Protein AF-A0A1W9VI34-F1 (afdb_monomer_lite)

Sequence (213 aa):
MNLNRSNLSMNRKKSIVKEFDRDFDNYSDFILFNNINNLGLILQKDPSEIKEGLNIDISLPVDPSPYDTFVTKLDGVIKLKTLKLYNELFTMNKVDSRSQLIEDLKVLLLYVDGLQFMQYSYPFFGAGNLPEYPAAKDSYIPDDEYFVLGDNRYNSLDSRMGESYFTYPLVEDSSLLAESIFVNWEPHTINSKYIRGRVRFIVTPFSRLKAFF

Secondary structure (DSSP, 8-state):
----GGG--HHHHHHHHHHHHHHHHHHHHHHHHHHHHHHHHHTTS-HHHHHHHT----PPPSS--HHHHHHHHHHHHHHHHHHHHHHHHHH-SS----HHHHHHHHHHHHHHHHHHHHHHH-TTTTTTSPPPSS-STT----TTEE----SSTTS---TTEEEEEEEEESSS--STT--EEEEEE----EEGGG----PPP---SGGG-----

pLDDT: mean 70.87, std 15.08, range [36.12, 97.62]

Structure (mmCIF, N/CA/C/O backbone):
data_AF-A0A1W9VI34-F1
#
_entry.id   AF-A0A1W9VI34-F1
#
loop_
_atom_site.group_PDB
_atom_site.id
_atom_site.type_symbol
_atom_site.label_atom_id
_atom_site.label_alt_id
_atom_site.label_comp_id
_atom_site.label_asym_id
_atom_site.label_entity_id
_atom_site.label_seq_id
_atom_site.pdbx_PDB_ins_code
_atom_site.Cartn_x
_atom_site.Cartn_y
_atom_site.Cartn_z
_atom_site.occupancy
_atom_site.B_iso_or_equiv
_atom_site.auth_seq_id
_atom_site.auth_comp_id
_atom_site.auth_asym_id
_atom_site.auth_atom_id
_atom_site.pdbx_PDB_model_num
ATOM 1 N N . MET A 1 1 ? -17.169 -27.460 -0.234 1.00 37.00 1 MET A N 1
ATOM 2 C CA . MET A 1 1 ? -16.610 -28.609 -0.980 1.00 37.00 1 MET A CA 1
ATOM 3 C C . MET A 1 1 ? -15.121 -28.691 -0.645 1.00 37.00 1 MET A C 1
ATOM 5 O O . MET A 1 1 ? -14.365 -27.844 -1.095 1.00 37.00 1 MET A O 1
ATOM 9 N N . ASN A 1 2 ? -14.710 -29.603 0.244 1.00 36.12 2 ASN A N 1
ATOM 10 C CA . ASN A 1 2 ? -13.301 -29.747 0.637 1.00 36.12 2 ASN A CA 1
ATOM 11 C C . ASN A 1 2 ? -12.551 -30.509 -0.462 1.00 36.12 2 ASN A C 1
ATOM 13 O O . ASN A 1 2 ? -12.666 -31.728 -0.563 1.00 36.12 2 ASN A O 1
ATOM 17 N N . LEU A 1 3 ? -11.808 -29.792 -1.305 1.00 38.84 3 LEU A N 1
ATOM 18 C CA . LEU A 1 3 ? -10.877 -30.401 -2.253 1.00 38.84 3 LEU A CA 1
ATOM 19 C C . LEU A 1 3 ? -9.713 -31.013 -1.468 1.00 38.84 3 LEU A C 1
ATOM 21 O O . LEU A 1 3 ? -8.829 -30.306 -0.984 1.00 38.84 3 LEU A O 1
ATOM 25 N N . ASN A 1 4 ? -9.729 -32.337 -1.325 1.00 45.97 4 ASN A N 1
ATOM 26 C CA . ASN A 1 4 ? -8.639 -33.093 -0.725 1.00 45.97 4 ASN A CA 1
ATOM 27 C C . ASN A 1 4 ? -7.435 -33.069 -1.686 1.00 45.97 4 ASN A C 1
ATOM 29 O O . ASN A 1 4 ? -7.358 -33.856 -2.631 1.00 45.97 4 ASN A O 1
ATOM 33 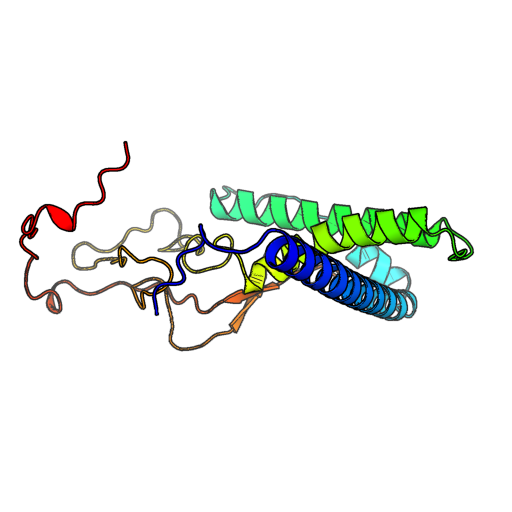N N . ARG A 1 5 ? -6.526 -32.102 -1.492 1.00 49.91 5 ARG A N 1
ATOM 34 C CA . ARG A 1 5 ? -5.390 -31.809 -2.394 1.00 49.91 5 ARG A CA 1
ATOM 35 C C . ARG A 1 5 ? -4.404 -32.981 -2.556 1.00 49.91 5 ARG A C 1
ATOM 37 O O . ARG A 1 5 ? -3.592 -32.966 -3.477 1.00 49.91 5 ARG A O 1
ATOM 44 N N . SER A 1 6 ? -4.484 -34.006 -1.707 1.00 55.88 6 SER A N 1
ATOM 45 C CA . SER A 1 6 ? -3.583 -35.166 -1.696 1.00 55.88 6 SER A CA 1
ATOM 46 C C . SER A 1 6 ? -3.896 -36.245 -2.746 1.00 55.88 6 SER A C 1
ATOM 48 O O . SER A 1 6 ? -3.003 -37.026 -3.061 1.00 55.88 6 SER A O 1
ATOM 50 N N . ASN A 1 7 ? -5.090 -36.259 -3.359 1.00 59.16 7 ASN A N 1
ATOM 51 C CA . ASN A 1 7 ? -5.529 -37.345 -4.260 1.00 59.16 7 ASN A CA 1
ATOM 52 C C . ASN A 1 7 ? -5.489 -37.013 -5.765 1.00 59.16 7 ASN A C 1
ATOM 54 O O . ASN A 1 7 ? -6.085 -37.718 -6.579 1.00 59.16 7 ASN A O 1
ATOM 58 N N . LEU A 1 8 ? -4.798 -35.947 -6.176 1.00 68.25 8 LEU A N 1
ATOM 59 C CA . LEU A 1 8 ? -4.643 -35.643 -7.602 1.00 68.25 8 LEU A CA 1
ATOM 60 C C . LEU A 1 8 ? -3.699 -36.655 -8.264 1.00 68.25 8 LEU A C 1
ATOM 62 O O . LEU A 1 8 ? -2.540 -36.787 -7.862 1.00 68.25 8 LEU A O 1
ATOM 66 N N . SER A 1 9 ? -4.181 -37.338 -9.307 1.00 81.44 9 SER A N 1
ATOM 67 C CA . SER A 1 9 ? -3.351 -38.230 -10.120 1.00 81.44 9 SER A CA 1
ATOM 68 C C . SER A 1 9 ? -2.168 -37.467 -10.723 1.00 81.44 9 SER A C 1
ATOM 70 O O . SER A 1 9 ? -2.259 -36.269 -11.007 1.00 81.44 9 SER A O 1
ATOM 72 N N . MET A 1 10 ? -1.045 -38.152 -10.950 1.00 80.69 10 MET A N 1
ATOM 73 C CA . MET A 1 10 ? 0.163 -37.515 -11.489 1.00 80.69 10 MET A CA 1
ATOM 74 C C . MET A 1 10 ? -0.092 -36.841 -12.847 1.00 80.69 10 MET A C 1
ATOM 76 O O . MET A 1 10 ? 0.431 -35.763 -13.117 1.00 80.69 10 MET A O 1
ATOM 80 N N . ASN A 1 11 ? -0.971 -37.424 -13.667 1.00 79.56 11 ASN A N 1
ATOM 81 C CA . ASN A 1 11 ? -1.396 -36.845 -14.942 1.00 79.56 11 ASN A CA 1
ATOM 82 C C . ASN A 1 11 ? -2.199 -35.556 -14.748 1.00 79.56 11 ASN A C 1
ATOM 84 O O . ASN A 1 11 ? -1.978 -34.586 -15.468 1.00 79.56 11 ASN A O 1
ATOM 88 N N . ARG A 1 12 ? -3.085 -35.507 -13.743 1.00 76.56 12 ARG A N 1
ATOM 89 C CA . ARG A 1 12 ? -3.835 -34.285 -13.436 1.00 76.56 12 ARG A CA 1
ATOM 90 C C . ARG A 1 12 ? -2.919 -33.188 -12.895 1.00 76.56 12 ARG A C 1
ATOM 92 O O . ARG A 1 12 ? -3.074 -32.048 -13.309 1.00 76.56 12 ARG A O 1
ATOM 99 N N . LYS A 1 13 ? -1.932 -33.525 -12.056 1.00 74.88 13 LYS A N 1
ATOM 100 C CA . LYS A 1 13 ? -0.903 -32.572 -11.596 1.00 74.88 13 LYS A CA 1
ATOM 101 C C . LYS A 1 13 ? -0.112 -31.982 -12.768 1.00 74.88 13 LYS A C 1
ATOM 103 O O . LYS A 1 13 ? 0.005 -30.769 -12.855 1.00 74.88 13 LYS A O 1
ATOM 108 N N . LYS A 1 14 ? 0.357 -32.818 -13.704 1.00 81.19 14 LYS A N 1
ATOM 109 C CA . LYS A 1 14 ? 1.060 -32.359 -14.919 1.00 81.19 14 LYS A CA 1
ATOM 110 C C . LYS A 1 14 ? 0.189 -31.468 -15.810 1.00 81.19 14 LYS A C 1
ATOM 112 O O . LYS A 1 14 ? 0.682 -30.480 -16.334 1.00 81.19 14 LYS A O 1
ATOM 117 N N . SER A 1 15 ? -1.093 -31.805 -15.966 1.00 78.06 15 SER A N 1
ATOM 118 C CA . SER A 1 15 ? -2.052 -30.982 -16.718 1.00 78.06 15 SER A CA 1
ATOM 119 C C . SER A 1 15 ? -2.241 -29.608 -16.083 1.00 78.06 15 SER A C 1
ATOM 121 O O . SER A 1 15 ? -2.239 -28.622 -16.802 1.00 78.06 15 SER A O 1
ATOM 123 N N . ILE A 1 16 ? -2.368 -29.547 -14.752 1.00 69.19 16 ILE A N 1
ATOM 124 C CA . ILE A 1 16 ? -2.514 -28.287 -14.011 1.00 69.19 16 ILE A CA 1
ATOM 125 C C . ILE A 1 16 ? -1.261 -27.421 -14.162 1.00 69.19 16 ILE A C 1
ATOM 127 O O . ILE A 1 16 ? -1.391 -26.234 -14.415 1.00 69.19 16 ILE A O 1
ATOM 131 N N . VAL A 1 17 ? -0.064 -28.007 -14.044 1.00 73.62 17 VAL A N 1
ATOM 132 C CA . VAL A 1 17 ? 1.196 -27.273 -14.261 1.00 73.62 17 VAL A CA 1
ATOM 133 C C . VAL A 1 17 ? 1.251 -26.723 -15.685 1.00 73.62 17 VAL A C 1
ATOM 135 O O . VAL A 1 17 ? 1.469 -25.540 -15.862 1.00 73.62 17 VAL A O 1
ATOM 138 N N . LYS A 1 18 ? 0.934 -27.539 -16.695 1.00 75.25 18 LYS A N 1
ATOM 139 C CA . LYS A 1 18 ? 0.945 -27.094 -18.094 1.00 75.25 18 LYS A CA 1
ATOM 140 C C . LYS A 1 18 ? -0.101 -26.011 -18.400 1.00 75.25 18 LYS A C 1
ATOM 142 O O . LYS A 1 18 ? 0.154 -25.133 -19.216 1.00 75.25 18 LYS A O 1
ATOM 147 N N . GLU A 1 19 ? -1.291 -26.108 -17.805 1.00 70.31 19 GLU A N 1
ATOM 148 C CA . GLU A 1 19 ? -2.320 -25.064 -17.896 1.00 70.31 19 GLU A CA 1
ATOM 149 C C . GLU A 1 19 ? -1.827 -23.771 -17.242 1.00 70.31 19 GLU A C 1
ATOM 151 O O . GLU A 1 19 ? -1.914 -22.722 -17.867 1.00 70.31 19 GLU A O 1
ATOM 156 N N . PHE A 1 20 ? -1.232 -23.864 -16.050 1.00 66.88 20 PHE A N 1
ATOM 157 C CA . PHE A 1 20 ? -0.644 -22.726 -15.349 1.00 66.88 20 PHE A CA 1
ATOM 158 C C . PHE A 1 20 ? 0.487 -22.070 -16.148 1.00 66.88 20 PHE A C 1
ATOM 160 O O . PHE A 1 20 ? 0.454 -20.860 -16.322 1.00 66.88 20 PHE A O 1
ATOM 167 N N . ASP A 1 21 ? 1.436 -22.849 -16.673 1.00 64.25 21 ASP A N 1
ATOM 168 C CA . ASP A 1 21 ? 2.561 -22.336 -17.464 1.00 64.25 21 ASP A CA 1
ATOM 169 C C . ASP A 1 21 ? 2.054 -21.572 -18.696 1.00 64.25 21 ASP A C 1
ATOM 171 O O . ASP A 1 21 ? 2.469 -20.450 -18.956 1.00 64.25 21 ASP A O 1
ATOM 175 N N . ARG A 1 22 ? 1.071 -22.132 -19.411 1.00 67.06 22 ARG A N 1
ATOM 176 C CA . ARG A 1 22 ? 0.460 -21.469 -20.571 1.00 67.06 22 ARG A CA 1
ATOM 177 C C . ARG A 1 22 ? -0.273 -20.184 -20.184 1.00 67.06 22 ARG A C 1
ATOM 179 O O . ARG A 1 22 ? -0.205 -19.194 -20.907 1.00 67.06 22 ARG A O 1
ATOM 186 N N . ASP A 1 23 ? -1.038 -20.213 -19.099 1.00 60.75 23 ASP A N 1
ATOM 187 C CA . ASP A 1 23 ? -1.797 -19.047 -18.650 1.00 60.75 23 ASP A CA 1
ATOM 188 C C . ASP A 1 23 ? -0.844 -17.943 -18.143 1.00 60.75 23 ASP A C 1
ATOM 190 O O . ASP A 1 23 ? -1.087 -16.760 -18.383 1.00 60.75 23 ASP A O 1
ATOM 194 N N . PHE A 1 24 ? 0.280 -18.330 -17.532 1.00 60.72 24 PHE A N 1
ATOM 195 C CA . PHE A 1 24 ? 1.378 -17.445 -17.146 1.00 60.72 24 PHE A CA 1
ATOM 196 C C . PHE A 1 24 ? 2.075 -16.825 -18.362 1.00 60.72 24 PHE A C 1
ATOM 198 O O . PHE A 1 24 ? 2.265 -15.609 -18.392 1.00 60.72 24 PHE A O 1
ATOM 205 N N . ASP A 1 25 ? 2.380 -17.619 -19.390 1.00 60.66 25 ASP A N 1
ATOM 206 C CA . ASP A 1 25 ? 2.967 -17.128 -20.640 1.00 60.66 25 ASP A CA 1
ATOM 207 C C . ASP A 1 25 ? 2.051 -16.092 -21.308 1.00 60.66 25 ASP A C 1
ATOM 209 O O . ASP A 1 25 ? 2.495 -14.988 -21.623 1.00 60.66 25 ASP A O 1
ATOM 213 N N . ASN A 1 26 ? 0.752 -16.392 -21.427 1.00 63.12 26 ASN A N 1
ATOM 214 C CA . ASN A 1 26 ? -0.238 -15.470 -21.993 1.00 63.12 26 ASN A CA 1
ATOM 215 C C . ASN A 1 26 ? -0.331 -14.152 -21.204 1.00 63.12 26 ASN A C 1
ATOM 217 O O . ASN A 1 26 ? -0.446 -13.079 -21.799 1.00 63.12 26 ASN A O 1
ATOM 221 N N . TYR A 1 27 ? -0.286 -14.223 -19.869 1.00 57.47 27 TYR A N 1
ATOM 222 C CA . TYR A 1 27 ? -0.259 -13.037 -19.014 1.00 57.47 27 TYR A CA 1
ATOM 223 C C . TYR A 1 27 ? 1.026 -12.226 -19.234 1.00 57.47 27 TYR A C 1
ATOM 225 O O . TYR A 1 27 ? 0.960 -11.018 -19.452 1.00 57.47 27 TYR A O 1
ATOM 233 N N . SER A 1 28 ? 2.185 -12.888 -19.281 1.00 56.25 28 SER A N 1
ATOM 234 C CA . SER A 1 28 ? 3.477 -12.241 -19.535 1.00 56.25 28 SER A CA 1
ATOM 235 C C . SER A 1 28 ? 3.523 -11.509 -20.880 1.00 56.25 28 SER A C 1
ATOM 237 O O . SER A 1 28 ? 4.034 -10.392 -20.962 1.00 56.25 28 SER A O 1
ATOM 239 N N . ASP A 1 29 ? 2.935 -12.106 -21.921 1.00 59.28 29 ASP A N 1
ATOM 240 C CA . ASP A 1 29 ? 2.847 -11.526 -23.259 1.00 59.28 29 ASP A CA 1
ATOM 241 C C . ASP A 1 29 ? 1.943 -10.293 -23.281 1.00 59.28 29 ASP A C 1
ATOM 243 O O . ASP A 1 29 ? 2.294 -9.274 -23.880 1.00 59.28 29 ASP A O 1
ATOM 247 N N . PHE A 1 30 ? 0.800 -10.356 -22.594 1.00 60.31 30 PHE A N 1
ATOM 248 C CA . PHE A 1 30 ? -0.112 -9.223 -22.461 1.00 60.31 30 PHE A CA 1
ATOM 249 C C . PHE A 1 30 ? 0.548 -8.039 -21.740 1.00 60.31 30 PHE A C 1
ATOM 251 O O . PHE A 1 30 ? 0.464 -6.903 -22.210 1.00 60.31 30 PHE A O 1
ATOM 258 N N . ILE A 1 31 ? 1.249 -8.303 -20.638 1.00 58.75 31 ILE A N 1
ATOM 259 C CA . ILE A 1 31 ? 1.968 -7.282 -19.873 1.00 58.75 31 ILE A CA 1
ATOM 260 C C . ILE A 1 31 ? 3.099 -6.660 -20.685 1.00 58.75 31 ILE A C 1
ATOM 262 O O . ILE A 1 31 ? 3.236 -5.434 -20.711 1.00 58.75 31 ILE A O 1
ATOM 266 N N . LEU A 1 32 ? 3.883 -7.482 -21.384 1.00 58.91 32 LEU A N 1
ATOM 267 C CA . LEU A 1 32 ? 4.925 -7.002 -22.285 1.00 58.91 32 LEU A CA 1
ATOM 268 C C . LEU A 1 32 ? 4.338 -6.091 -23.366 1.00 58.91 32 LEU A C 1
ATOM 270 O O . LEU A 1 32 ? 4.840 -4.989 -23.580 1.00 58.91 32 LEU A O 1
ATOM 274 N N . PHE A 1 33 ? 3.250 -6.515 -24.008 1.00 62.25 33 PHE A N 1
ATOM 275 C CA . PHE A 1 33 ? 2.561 -5.718 -25.016 1.00 62.25 33 PHE A CA 1
ATOM 276 C C . PHE A 1 33 ? 2.052 -4.382 -24.454 1.00 62.25 33 PHE A C 1
ATOM 278 O O . PHE A 1 33 ? 2.269 -3.338 -25.069 1.00 62.25 33 PHE A O 1
ATOM 285 N N . ASN A 1 34 ? 1.423 -4.388 -23.275 1.00 63.53 34 ASN A N 1
ATOM 286 C CA . ASN A 1 34 ? 0.921 -3.176 -22.628 1.00 63.53 34 ASN A CA 1
ATOM 287 C C . ASN A 1 34 ? 2.051 -2.186 -22.301 1.00 63.53 34 ASN A C 1
ATOM 289 O O . ASN A 1 34 ? 1.961 -1.005 -22.629 1.00 63.53 34 ASN A O 1
ATOM 293 N N . ASN A 1 35 ? 3.154 -2.681 -21.734 1.00 61.69 35 ASN A N 1
ATOM 294 C CA . ASN A 1 35 ? 4.320 -1.861 -21.415 1.00 61.69 35 ASN A CA 1
ATOM 295 C C . ASN A 1 35 ? 4.992 -1.297 -22.675 1.00 61.69 35 ASN A C 1
ATOM 297 O O . ASN A 1 35 ? 5.342 -0.119 -22.696 1.00 61.69 35 ASN A O 1
ATOM 301 N N . ILE A 1 36 ? 5.104 -2.084 -23.752 1.00 60.12 36 ILE A N 1
ATOM 302 C CA . ILE A 1 36 ? 5.598 -1.605 -25.055 1.00 60.12 36 ILE A CA 1
ATOM 303 C C . ILE A 1 36 ? 4.687 -0.510 -25.628 1.00 60.12 36 ILE A C 1
ATOM 305 O O . ILE A 1 36 ? 5.189 0.478 -26.163 1.00 60.12 36 ILE A O 1
ATOM 309 N N . ASN A 1 37 ? 3.363 -0.639 -25.509 1.00 61.41 37 ASN A N 1
ATOM 310 C CA . ASN A 1 37 ? 2.438 0.400 -25.971 1.00 61.41 37 ASN A CA 1
ATOM 311 C C . ASN A 1 37 ? 2.556 1.684 -25.143 1.00 61.41 37 ASN A C 1
ATOM 313 O O . ASN A 1 37 ? 2.605 2.769 -25.720 1.00 61.41 37 ASN A O 1
ATOM 317 N N . ASN A 1 38 ? 2.665 1.572 -23.816 1.00 63.31 38 ASN A N 1
ATOM 318 C CA . ASN A 1 38 ? 2.901 2.715 -22.931 1.00 63.31 38 ASN A CA 1
ATOM 319 C C . ASN A 1 38 ? 4.216 3.420 -23.277 1.00 63.31 38 ASN A C 1
ATOM 321 O O . ASN A 1 38 ? 4.245 4.637 -23.426 1.00 63.31 38 ASN A O 1
ATOM 325 N N . LEU A 1 39 ? 5.282 2.655 -23.513 1.00 61.06 39 LEU A N 1
ATOM 326 C CA . LEU A 1 39 ? 6.537 3.156 -24.069 1.00 61.06 39 LEU A CA 1
ATOM 327 C C . LEU A 1 39 ? 6.320 3.892 -25.390 1.00 61.06 39 LEU A C 1
ATOM 329 O O . LEU A 1 39 ? 6.780 5.016 -25.537 1.00 61.06 39 LEU A O 1
ATOM 333 N N . GLY A 1 40 ? 5.577 3.305 -26.329 1.00 58.34 40 GLY A N 1
ATOM 334 C CA . GLY A 1 40 ? 5.225 3.941 -27.598 1.00 58.34 40 GLY A CA 1
ATOM 335 C C . GLY A 1 40 ? 4.544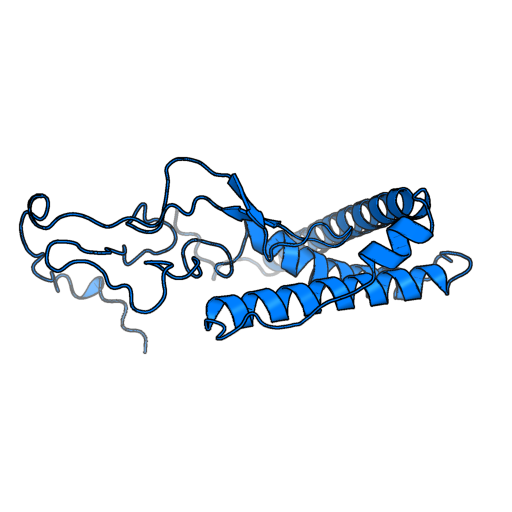 5.303 -27.430 1.00 58.34 40 GLY A C 1
ATOM 336 O O . GLY A 1 40 ? 4.821 6.211 -28.211 1.00 58.34 40 GLY A O 1
ATOM 337 N N . LEU A 1 41 ? 3.707 5.467 -26.402 1.00 63.94 41 LEU A N 1
ATOM 338 C CA . LEU A 1 41 ? 3.075 6.743 -26.050 1.00 63.94 41 LEU A CA 1
ATOM 339 C C . LEU A 1 41 ? 4.069 7.728 -25.424 1.00 63.94 41 LEU A C 1
ATOM 341 O O . LEU A 1 41 ? 4.058 8.909 -25.761 1.00 63.94 41 LEU A O 1
ATOM 345 N N . ILE A 1 42 ? 4.960 7.251 -24.553 1.00 62.25 42 ILE A N 1
ATOM 346 C CA . ILE A 1 42 ? 6.012 8.067 -23.929 1.00 62.25 42 ILE A CA 1
ATOM 347 C C . ILE A 1 42 ? 6.993 8.588 -24.982 1.00 62.25 42 ILE A C 1
ATOM 349 O O . ILE A 1 42 ? 7.377 9.750 -24.942 1.00 62.25 42 ILE A O 1
ATOM 353 N N . LEU A 1 43 ? 7.347 7.765 -25.969 1.00 60.66 43 LEU A N 1
ATOM 354 C CA . LEU A 1 43 ? 8.223 8.133 -27.086 1.00 60.66 43 LEU A CA 1
ATOM 355 C C . LEU A 1 43 ? 7.646 9.222 -27.994 1.00 60.66 43 LEU A C 1
ATOM 357 O O . LEU A 1 43 ? 8.393 9.865 -28.727 1.00 60.66 43 LEU A O 1
ATOM 361 N N . GLN A 1 44 ? 6.327 9.405 -27.975 1.00 65.31 44 GLN A N 1
ATOM 362 C CA . GLN A 1 44 ? 5.642 10.448 -28.736 1.00 65.31 44 GLN A CA 1
ATOM 363 C C . GLN A 1 44 ? 5.576 11.781 -27.978 1.00 65.31 44 GLN A C 1
ATOM 365 O O . GLN A 1 44 ? 5.160 12.781 -28.563 1.00 65.31 44 GLN A O 1
ATOM 370 N N . LYS A 1 45 ? 5.970 11.811 -26.698 1.00 65.88 45 LYS A N 1
ATOM 371 C CA . LYS A 1 45 ? 6.008 13.030 -25.881 1.00 65.88 45 LYS A CA 1
ATOM 372 C C . LYS A 1 45 ? 7.247 13.868 -26.171 1.00 65.88 45 LYS A C 1
ATOM 374 O O . LYS A 1 45 ? 8.257 13.371 -26.670 1.00 65.88 45 LYS A O 1
ATOM 379 N N . ASP A 1 46 ? 7.167 15.154 -25.834 1.00 65.31 46 ASP A N 1
ATOM 380 C CA . ASP A 1 46 ? 8.298 16.067 -25.962 1.00 65.31 46 ASP A CA 1
ATOM 381 C C . ASP A 1 46 ? 9.493 15.557 -25.121 1.00 65.31 46 ASP A C 1
ATOM 383 O O . ASP A 1 46 ? 9.325 15.227 -23.943 1.00 65.31 46 ASP A O 1
ATOM 387 N N . PRO A 1 47 ? 10.718 15.491 -25.676 1.00 62.00 47 PRO A N 1
ATOM 388 C CA . PRO A 1 47 ? 11.912 15.080 -24.938 1.00 62.00 47 PRO A CA 1
ATOM 389 C C . PRO A 1 47 ? 12.182 15.866 -23.643 1.00 62.00 47 PRO A C 1
ATOM 391 O O . PRO A 1 47 ? 12.868 15.354 -22.755 1.00 62.00 47 PRO A O 1
ATOM 394 N N . SER A 1 48 ? 11.685 17.099 -23.529 1.00 62.78 48 SER A N 1
ATOM 395 C CA . SER A 1 48 ? 11.736 17.893 -22.296 1.00 62.78 48 SER A CA 1
ATOM 396 C C . SER A 1 48 ? 10.793 17.357 -21.210 1.00 62.78 48 SER A C 1
ATOM 398 O O . SER A 1 48 ? 11.243 17.181 -20.080 1.00 62.78 48 SER A O 1
ATOM 400 N N . GLU A 1 49 ? 9.562 16.964 -21.562 1.00 60.59 49 GLU A N 1
ATOM 401 C CA . GLU A 1 49 ? 8.612 16.292 -20.653 1.00 60.59 49 GLU A CA 1
ATOM 402 C C . GLU A 1 49 ? 9.165 14.951 -20.157 1.00 60.59 49 GLU A C 1
ATOM 404 O O . GLU A 1 49 ? 9.007 14.585 -18.992 1.00 60.59 49 GLU A O 1
ATOM 409 N N . ILE A 1 50 ? 9.851 14.216 -21.038 1.00 60.19 50 ILE A N 1
ATOM 410 C CA . ILE A 1 50 ? 10.501 12.956 -20.672 1.00 60.19 50 ILE A CA 1
ATOM 411 C C . ILE A 1 50 ? 11.610 13.232 -19.653 1.00 60.19 50 ILE A C 1
ATOM 413 O O . ILE A 1 50 ? 11.661 12.580 -18.619 1.00 60.19 50 ILE A O 1
ATOM 417 N N . LYS A 1 51 ? 12.486 14.215 -19.894 1.00 59.84 51 LYS A N 1
ATOM 418 C CA . LYS A 1 51 ? 13.587 14.537 -18.969 1.00 59.84 51 LYS A CA 1
ATOM 419 C C . LYS A 1 51 ? 13.113 14.969 -17.583 1.00 59.84 51 LYS A C 1
ATOM 421 O O . LYS A 1 51 ? 13.748 14.578 -16.608 1.00 59.84 51 LYS A O 1
ATOM 426 N N . GLU A 1 52 ? 12.029 15.732 -17.490 1.00 61.00 52 GLU A N 1
ATOM 427 C CA . GLU A 1 52 ? 11.423 16.086 -16.201 1.00 61.00 52 GLU A CA 1
ATOM 428 C C . GLU A 1 52 ? 10.825 14.854 -15.507 1.00 61.00 52 GLU A C 1
ATOM 430 O O . GLU A 1 52 ? 11.079 14.637 -14.325 1.00 61.00 52 GLU A O 1
ATOM 435 N N . GLY A 1 53 ? 10.134 13.980 -16.249 1.00 57.81 53 GLY A N 1
ATOM 436 C CA . GLY A 1 53 ? 9.567 12.735 -15.718 1.00 57.81 53 GLY A CA 1
ATOM 437 C C . GLY A 1 53 ? 10.590 11.658 -15.322 1.00 57.81 53 GLY A C 1
ATOM 438 O O . GLY A 1 53 ? 10.251 10.726 -14.597 1.00 57.81 53 GLY A O 1
ATOM 439 N N . LEU A 1 54 ? 11.836 11.772 -15.791 1.00 60.41 54 LEU A N 1
ATOM 440 C CA . LEU A 1 54 ? 12.951 10.875 -15.463 1.00 60.41 54 LEU A CA 1
ATOM 441 C C . LEU A 1 54 ? 13.724 11.300 -14.204 1.00 60.41 54 LEU A C 1
ATOM 443 O O . LEU A 1 54 ? 14.620 10.571 -13.767 1.00 60.41 54 LEU A O 1
ATOM 447 N N . ASN A 1 55 ? 13.431 12.473 -13.638 1.00 62.88 55 ASN A N 1
ATOM 448 C CA . ASN A 1 55 ? 14.118 12.960 -12.451 1.00 62.88 55 ASN A CA 1
ATOM 449 C C . ASN A 1 55 ? 13.569 12.235 -11.211 1.00 62.88 55 ASN A C 1
ATOM 451 O O . ASN A 1 55 ? 12.568 12.642 -10.630 1.00 62.88 55 ASN A O 1
ATOM 455 N N . ILE A 1 56 ? 14.197 11.116 -10.840 1.00 64.38 56 ILE A N 1
ATOM 456 C CA . ILE A 1 56 ? 13.798 10.350 -9.655 1.00 64.38 56 ILE A CA 1
ATOM 457 C C . ILE A 1 56 ? 14.287 11.094 -8.410 1.00 64.38 56 ILE A C 1
ATOM 459 O O . ILE A 1 56 ? 15.461 10.994 -8.047 1.00 64.38 56 ILE A O 1
ATOM 463 N N . ASP A 1 57 ? 13.381 11.800 -7.740 1.00 67.25 57 ASP A N 1
ATOM 464 C CA . ASP A 1 57 ? 13.623 12.291 -6.389 1.00 67.25 57 ASP A CA 1
ATOM 465 C C . ASP A 1 57 ? 13.239 11.212 -5.364 1.00 67.25 57 ASP A C 1
ATOM 467 O O . ASP A 1 57 ? 12.085 10.807 -5.270 1.00 67.25 57 ASP A O 1
ATOM 471 N N . ILE A 1 58 ? 14.231 10.715 -4.620 1.00 70.62 58 ILE A N 1
ATOM 472 C CA . ILE A 1 58 ? 14.048 9.767 -3.501 1.00 70.62 58 ILE A CA 1
ATOM 473 C C . ILE A 1 58 ? 14.297 10.498 -2.172 1.00 70.62 58 ILE A C 1
ATOM 475 O O . ILE A 1 58 ? 14.718 9.901 -1.176 1.00 70.62 58 ILE A O 1
ATOM 479 N N . SER A 1 59 ? 14.128 11.821 -2.154 1.00 79.69 59 SER A N 1
ATOM 480 C CA . SER A 1 59 ? 14.186 12.590 -0.924 1.00 79.69 59 SER A CA 1
ATOM 481 C C . SER A 1 59 ? 13.077 12.120 0.017 1.00 79.69 59 SER A C 1
ATOM 483 O O . SER A 1 59 ? 11.922 11.931 -0.358 1.00 79.69 59 SER A O 1
ATOM 485 N N . LEU A 1 60 ? 13.462 11.845 1.262 1.00 78.69 60 LEU A N 1
ATOM 486 C CA . LEU A 1 60 ? 12.493 11.554 2.307 1.00 78.69 60 LEU A CA 1
ATOM 487 C C . LEU A 1 60 ? 11.894 12.875 2.801 1.00 78.69 60 LEU A C 1
ATOM 489 O O . LEU A 1 60 ? 12.621 13.876 2.865 1.00 78.69 60 LEU A O 1
ATOM 493 N N . PRO A 1 61 ? 10.614 12.882 3.209 1.00 77.94 61 PRO A N 1
ATOM 494 C CA . PRO A 1 61 ? 10.037 14.040 3.871 1.00 77.94 61 PRO A CA 1
ATOM 495 C C . PRO A 1 61 ? 10.793 14.364 5.168 1.00 77.94 61 PRO A C 1
ATOM 497 O O . PRO A 1 61 ? 11.525 13.539 5.722 1.00 77.94 61 PRO A O 1
ATOM 500 N N . VAL A 1 62 ? 10.633 15.596 5.655 1.00 79.62 62 VAL A N 1
ATOM 501 C CA . VAL A 1 62 ? 11.213 16.020 6.935 1.00 79.62 62 VAL A CA 1
ATOM 502 C C . VAL A 1 62 ? 10.545 15.223 8.057 1.00 79.62 62 VAL A C 1
ATOM 504 O O . VAL A 1 62 ? 9.348 15.375 8.266 1.00 79.62 62 VAL A O 1
ATOM 507 N N . ASP A 1 63 ? 11.336 14.424 8.780 1.00 81.56 63 ASP A N 1
ATOM 508 C CA . ASP A 1 63 ? 10.875 13.509 9.842 1.00 81.56 63 ASP A CA 1
ATOM 509 C C . ASP A 1 63 ? 9.914 12.413 9.326 1.00 81.56 63 ASP A C 1
ATOM 511 O O . ASP A 1 63 ? 8.732 12.407 9.665 1.00 81.56 63 ASP A O 1
ATOM 515 N N . PRO A 1 64 ? 10.399 11.501 8.459 1.00 83.69 64 PRO A N 1
ATOM 516 C CA . PRO A 1 64 ? 9.543 10.554 7.757 1.00 83.69 64 PRO A CA 1
ATOM 517 C C . PRO A 1 64 ? 9.008 9.477 8.703 1.00 83.69 64 PRO A C 1
ATOM 519 O O . PRO A 1 64 ? 9.771 8.861 9.457 1.00 83.69 64 PRO A O 1
ATOM 522 N N . SER A 1 65 ? 7.718 9.157 8.590 1.00 83.75 65 SER A N 1
ATOM 523 C CA . SER A 1 65 ? 7.168 7.979 9.258 1.00 83.75 65 SER A CA 1
ATOM 524 C C . SER A 1 65 ? 7.773 6.688 8.667 1.00 83.75 65 SER A C 1
ATOM 526 O O . SER A 1 65 ? 8.359 6.682 7.569 1.00 83.75 65 SER A O 1
ATOM 528 N N . PRO A 1 66 ? 7.639 5.537 9.354 1.00 82.81 66 PRO A N 1
ATOM 529 C CA . PRO A 1 66 ? 7.991 4.247 8.766 1.00 82.81 66 PRO A CA 1
ATOM 530 C C . PRO A 1 66 ? 7.228 3.959 7.466 1.00 82.81 66 PRO A C 1
ATOM 532 O O . PRO A 1 66 ? 7.793 3.337 6.564 1.00 82.81 66 PRO A O 1
ATOM 535 N N . TYR A 1 67 ? 5.975 4.424 7.369 1.00 82.50 67 TYR A N 1
ATOM 536 C CA . TYR A 1 67 ? 5.161 4.306 6.162 1.00 82.50 67 TYR A CA 1
ATOM 537 C C . TYR A 1 67 ? 5.758 5.142 5.028 1.00 82.50 67 TYR A C 1
ATOM 539 O O . TYR A 1 67 ? 6.057 4.577 3.978 1.00 82.50 67 TYR A O 1
ATOM 547 N N . ASP A 1 68 ? 6.053 6.424 5.271 1.00 82.94 68 ASP A N 1
ATOM 548 C CA . ASP A 1 68 ? 6.659 7.326 4.276 1.00 82.94 68 ASP A CA 1
ATOM 549 C C . ASP A 1 68 ? 7.982 6.760 3.763 1.00 82.94 68 ASP A C 1
ATOM 551 O O . ASP A 1 68 ? 8.216 6.628 2.564 1.00 82.94 68 ASP A O 1
ATOM 555 N N . THR A 1 69 ? 8.827 6.303 4.688 1.00 83.19 69 THR A N 1
ATOM 556 C CA . THR A 1 69 ? 10.108 5.679 4.352 1.00 83.19 69 THR A CA 1
ATOM 557 C C . THR A 1 69 ? 9.931 4.457 3.452 1.00 83.19 69 THR A C 1
ATOM 559 O O . THR A 1 69 ? 10.750 4.219 2.560 1.00 83.19 69 THR A O 1
ATOM 562 N N . PHE A 1 70 ? 8.906 3.644 3.705 1.00 80.31 70 PHE A N 1
ATOM 563 C CA . PHE A 1 70 ? 8.612 2.466 2.902 1.00 80.31 70 PHE A CA 1
ATOM 564 C C . PHE A 1 70 ? 8.109 2.849 1.507 1.00 80.31 70 PHE A C 1
ATOM 566 O O . PHE A 1 70 ? 8.677 2.365 0.524 1.00 80.31 70 PHE A O 1
ATOM 573 N N . VAL A 1 71 ? 7.103 3.725 1.408 1.00 79.50 71 VAL A N 1
ATOM 574 C CA . VAL A 1 71 ? 6.495 4.086 0.118 1.00 79.50 71 VAL A CA 1
ATOM 575 C C . VAL A 1 71 ? 7.466 4.853 -0.777 1.00 79.50 71 VAL A C 1
ATOM 577 O O . VAL A 1 71 ? 7.569 4.513 -1.951 1.00 79.50 71 VAL A O 1
ATOM 580 N N . THR A 1 72 ? 8.286 5.763 -0.235 1.00 80.56 72 THR A N 1
ATOM 581 C CA . THR A 1 72 ? 9.328 6.468 -1.006 1.00 80.56 72 THR A CA 1
ATOM 582 C C . THR A 1 72 ? 10.379 5.505 -1.559 1.00 80.56 72 THR A C 1
ATOM 584 O O . THR A 1 72 ? 10.793 5.605 -2.713 1.00 80.56 72 THR A O 1
ATOM 587 N N . LYS A 1 73 ? 10.818 4.522 -0.759 1.00 76.44 73 LYS A N 1
ATOM 588 C CA . LYS A 1 73 ? 11.773 3.505 -1.234 1.00 76.44 73 LYS A CA 1
ATOM 589 C C . LYS A 1 73 ? 11.164 2.625 -2.316 1.00 76.44 73 LYS A C 1
ATOM 591 O O . LYS A 1 73 ? 11.857 2.267 -3.266 1.00 76.44 73 LYS A O 1
ATOM 596 N N . LEU A 1 74 ? 9.902 2.245 -2.150 1.00 73.94 74 LEU A N 1
ATOM 597 C CA . LEU A 1 74 ? 9.192 1.411 -3.106 1.00 73.94 74 LEU A CA 1
ATOM 598 C C . LEU A 1 74 ? 8.982 2.143 -4.435 1.00 73.94 74 LEU A C 1
ATOM 600 O O . LEU A 1 74 ? 9.326 1.586 -5.474 1.00 73.94 74 LEU A O 1
ATOM 604 N N . ASP A 1 75 ? 8.533 3.396 -4.391 1.00 77.50 75 ASP A N 1
ATOM 605 C CA . ASP A 1 75 ? 8.432 4.281 -5.555 1.00 77.50 75 ASP A CA 1
ATOM 606 C C . ASP A 1 75 ? 9.774 4.383 -6.301 1.00 77.50 75 ASP A C 1
ATOM 608 O O . ASP A 1 75 ? 9.858 4.083 -7.494 1.00 77.50 75 ASP A O 1
ATOM 612 N N . GLY A 1 76 ? 10.868 4.657 -5.582 1.00 74.44 76 GLY A N 1
ATOM 613 C CA . GLY A 1 76 ? 12.207 4.703 -6.171 1.00 74.44 76 GLY A CA 1
ATOM 614 C C . GLY A 1 76 ? 12.639 3.380 -6.822 1.00 74.44 76 GLY A C 1
ATOM 615 O O . GLY A 1 76 ? 13.261 3.388 -7.887 1.00 74.44 76 GLY A O 1
ATOM 616 N N . VAL A 1 77 ? 12.299 2.229 -6.226 1.00 71.44 77 VAL A N 1
ATOM 617 C CA . VAL A 1 77 ? 12.568 0.906 -6.817 1.00 71.44 77 VAL A CA 1
ATOM 618 C C . VAL A 1 77 ? 11.763 0.699 -8.098 1.00 71.44 77 VAL A C 1
ATOM 620 O O . VAL A 1 77 ? 12.341 0.226 -9.080 1.00 71.44 77 VAL A O 1
ATOM 623 N N . ILE A 1 78 ? 10.474 1.050 -8.104 1.00 70.50 78 ILE A N 1
ATOM 624 C CA . ILE A 1 78 ? 9.602 0.933 -9.280 1.00 70.50 78 ILE A CA 1
ATOM 625 C C . ILE A 1 78 ? 10.163 1.795 -10.411 1.00 70.50 78 ILE A C 1
ATOM 627 O O . ILE A 1 78 ? 10.524 1.261 -11.462 1.00 70.50 78 ILE A O 1
ATOM 631 N N . LYS A 1 79 ? 10.373 3.091 -10.157 1.00 74.75 79 LYS A N 1
ATOM 632 C CA . LYS A 1 79 ? 10.938 4.030 -11.132 1.00 74.75 79 LYS A CA 1
ATOM 633 C C . LYS A 1 79 ? 12.278 3.542 -11.676 1.00 74.75 79 LYS A C 1
ATOM 635 O O . LYS A 1 79 ? 12.443 3.432 -12.888 1.00 74.75 79 LYS A O 1
ATOM 640 N N . LEU A 1 80 ? 13.223 3.155 -10.812 1.00 71.12 80 LEU A N 1
ATOM 641 C CA . LEU A 1 80 ? 14.541 2.664 -11.236 1.00 71.12 80 LEU A CA 1
ATOM 642 C C . LEU A 1 80 ? 14.445 1.432 -12.146 1.00 71.12 80 LEU A C 1
ATOM 644 O O . LEU A 1 80 ? 15.219 1.301 -13.098 1.00 71.12 80 LEU A O 1
ATOM 648 N N . LYS A 1 81 ? 13.539 0.499 -11.842 1.00 69.06 81 LYS A N 1
ATOM 649 C CA . LYS A 1 81 ? 13.339 -0.706 -12.653 1.00 69.06 81 LYS A CA 1
ATOM 650 C C . LYS A 1 81 ? 12.735 -0.364 -14.012 1.00 69.06 81 LYS A C 1
ATOM 652 O O . LYS A 1 81 ? 13.256 -0.843 -15.019 1.00 69.06 81 LYS A O 1
ATOM 657 N N . THR A 1 82 ? 11.742 0.518 -14.041 1.00 70.00 82 THR A N 1
ATOM 658 C CA . THR A 1 82 ? 11.144 1.043 -15.274 1.00 70.00 82 THR A CA 1
ATOM 659 C C . THR A 1 82 ? 12.181 1.765 -16.139 1.00 70.00 82 THR A C 1
ATOM 661 O O . THR A 1 82 ? 12.266 1.520 -17.340 1.00 70.00 82 THR A O 1
ATOM 664 N N . LEU A 1 83 ? 13.065 2.573 -15.545 1.00 71.81 83 LEU A N 1
ATOM 665 C CA . LEU A 1 83 ? 14.127 3.256 -16.293 1.00 71.81 83 LEU A CA 1
ATOM 666 C C . LEU A 1 83 ? 15.156 2.308 -16.897 1.00 71.81 83 LEU A C 1
ATOM 668 O O . LEU A 1 83 ? 15.579 2.505 -18.036 1.00 71.81 83 LEU A O 1
ATOM 672 N N . LYS A 1 84 ? 15.580 1.288 -16.144 1.00 66.25 84 LYS A N 1
ATOM 673 C CA . LYS A 1 84 ? 16.519 0.278 -16.653 1.00 66.25 84 LYS A CA 1
ATOM 674 C C . LYS A 1 84 ? 15.946 -0.433 -17.870 1.00 66.25 84 LYS A C 1
ATOM 676 O O . LYS A 1 84 ? 16.636 -0.539 -18.879 1.00 66.25 84 LYS A O 1
ATOM 681 N N . LEU A 1 85 ? 14.678 -0.825 -17.784 1.00 64.94 85 LEU A N 1
ATOM 682 C CA . LEU A 1 85 ? 13.938 -1.410 -18.892 1.00 64.94 85 LEU A CA 1
ATOM 683 C C . LEU A 1 85 ? 13.922 -0.479 -20.110 1.00 64.94 85 LEU A C 1
ATOM 685 O O . LEU A 1 85 ? 14.262 -0.895 -21.215 1.00 64.94 85 LEU A O 1
ATOM 689 N N . TYR A 1 86 ? 13.552 0.787 -19.911 1.00 68.69 86 TYR A N 1
ATOM 690 C CA . TYR A 1 86 ? 13.484 1.757 -21.001 1.00 68.69 86 TYR A CA 1
ATOM 691 C C . TYR A 1 86 ? 14.853 1.910 -21.667 1.00 68.69 86 TYR A C 1
ATOM 693 O O . TYR A 1 86 ? 14.960 1.812 -22.886 1.00 68.69 86 TYR A O 1
ATOM 701 N N . ASN A 1 87 ? 15.916 2.069 -20.878 1.00 66.88 87 ASN A N 1
ATOM 702 C CA . ASN A 1 87 ? 17.282 2.192 -21.381 1.00 66.88 87 ASN A CA 1
ATOM 703 C C . ASN A 1 87 ? 17.747 0.956 -22.179 1.00 66.88 87 ASN A C 1
ATOM 705 O O . ASN A 1 87 ? 18.393 1.099 -23.219 1.00 66.88 87 ASN A O 1
ATOM 709 N N . GLU A 1 88 ? 17.414 -0.256 -21.733 1.00 61.34 88 GLU A N 1
ATOM 710 C CA . GLU A 1 88 ? 17.700 -1.487 -22.481 1.00 61.34 88 GLU A CA 1
ATOM 711 C C . GLU A 1 88 ? 16.973 -1.512 -23.832 1.00 61.34 88 GLU A C 1
ATOM 713 O O . GLU A 1 88 ? 17.587 -1.806 -24.855 1.00 61.34 88 GLU A O 1
ATOM 718 N N . LEU A 1 89 ? 15.703 -1.106 -23.875 1.00 57.69 89 LEU A N 1
ATOM 719 C CA . LEU A 1 89 ? 14.947 -1.014 -25.127 1.00 57.69 89 LEU A CA 1
ATOM 720 C C . LEU A 1 89 ? 15.500 0.064 -26.071 1.00 57.69 89 LEU A C 1
ATOM 722 O O . LEU A 1 89 ? 15.591 -0.168 -27.273 1.00 57.69 89 LEU A O 1
ATOM 726 N N . PHE A 1 90 ? 15.922 1.215 -25.541 1.00 62.00 90 PHE A N 1
ATOM 727 C CA . PHE A 1 90 ? 16.512 2.302 -26.329 1.00 62.00 90 PHE A CA 1
ATOM 728 C C . PHE A 1 90 ? 17.877 1.956 -26.923 1.00 62.00 90 PHE A C 1
ATOM 730 O O . PHE A 1 90 ? 18.184 2.336 -28.052 1.00 62.00 90 PHE A O 1
ATOM 737 N N . THR A 1 91 ? 18.721 1.257 -26.162 1.00 60.69 91 THR A N 1
ATOM 738 C CA . THR A 1 91 ? 20.056 0.847 -26.627 1.00 60.69 91 THR A CA 1
ATOM 739 C C . THR A 1 91 ? 19.981 -0.231 -27.707 1.00 60.69 91 THR A C 1
ATOM 741 O O . THR A 1 91 ? 20.897 -0.372 -28.524 1.00 60.69 91 THR A O 1
ATOM 744 N N . MET A 1 92 ? 18.861 -0.947 -27.782 1.00 54.09 92 MET A N 1
ATOM 745 C CA . MET A 1 92 ? 18.567 -1.879 -28.857 1.00 54.09 92 MET A CA 1
ATOM 746 C C . MET A 1 92 ? 17.915 -1.152 -30.031 1.00 54.09 92 MET A C 1
ATOM 748 O O . MET A 1 92 ? 16.701 -1.094 -30.171 1.00 54.09 92 MET A O 1
ATOM 752 N N . ASN A 1 93 ? 18.748 -0.664 -30.953 1.00 49.28 93 ASN A N 1
ATOM 753 C CA . ASN A 1 93 ? 18.326 -0.016 -32.206 1.00 49.28 93 ASN A CA 1
ATOM 754 C C . ASN A 1 93 ? 17.360 -0.849 -33.090 1.00 49.28 93 ASN A C 1
ATOM 756 O O . ASN A 1 93 ? 16.860 -0.335 -34.091 1.00 49.28 93 ASN A O 1
ATOM 760 N N . LYS A 1 94 ? 17.110 -2.125 -32.756 1.00 48.53 94 LYS A N 1
ATOM 761 C CA . LYS A 1 94 ? 15.992 -2.960 -33.219 1.00 48.53 94 LYS A CA 1
ATOM 762 C C . LYS A 1 94 ? 15.616 -3.933 -32.098 1.00 48.53 94 LYS A C 1
ATOM 764 O O . LYS A 1 94 ? 16.509 -4.580 -31.550 1.00 48.53 94 LYS A O 1
ATOM 769 N N . VAL A 1 95 ? 14.318 -4.100 -31.829 1.00 49.72 95 VAL A N 1
ATOM 770 C CA . VAL A 1 95 ? 13.780 -5.245 -31.070 1.00 49.72 95 VAL A CA 1
ATOM 771 C C . VAL A 1 95 ? 13.945 -6.475 -31.960 1.00 49.72 95 VAL A C 1
ATOM 773 O O . VAL A 1 95 ? 13.041 -6.875 -32.689 1.00 49.72 95 VAL A O 1
ATOM 776 N N . ASP A 1 96 ? 15.168 -6.989 -32.027 1.00 47.25 96 ASP A N 1
ATOM 777 C CA . ASP A 1 96 ? 15.450 -8.209 -32.762 1.00 47.25 96 ASP A CA 1
ATOM 778 C C . ASP A 1 96 ? 14.935 -9.392 -31.943 1.00 47.25 96 ASP A C 1
ATOM 780 O O . ASP A 1 96 ? 15.056 -9.415 -30.719 1.00 47.25 96 ASP A O 1
ATOM 784 N N . SER A 1 97 ? 14.347 -10.350 -32.648 1.00 49.09 97 SER A N 1
ATOM 785 C CA . SER A 1 97 ? 13.622 -11.550 -32.206 1.00 49.09 97 SER A CA 1
ATOM 786 C C . SER A 1 97 ? 14.437 -12.556 -31.367 1.00 49.09 97 SER A C 1
ATOM 788 O O . SER A 1 97 ? 14.356 -13.769 -31.550 1.00 49.09 97 SER A O 1
ATOM 790 N N . ARG A 1 98 ? 15.252 -12.078 -30.425 1.00 52.69 98 ARG A N 1
ATOM 791 C CA . ARG A 1 98 ? 16.012 -12.894 -29.480 1.00 52.69 98 ARG A CA 1
ATOM 792 C C . ARG A 1 98 ? 15.068 -13.337 -28.374 1.00 52.69 98 ARG A C 1
ATOM 794 O O . ARG A 1 98 ? 14.833 -12.602 -27.419 1.00 52.69 98 ARG A O 1
ATOM 801 N N . SER A 1 99 ? 14.552 -14.551 -28.522 1.00 57.50 99 SER A N 1
ATOM 802 C CA . SER A 1 99 ? 13.723 -15.258 -27.541 1.00 57.50 99 SER A CA 1
ATOM 803 C C . SER A 1 99 ? 14.204 -15.065 -26.099 1.00 57.50 99 SER A C 1
ATOM 805 O O . SER A 1 99 ? 13.388 -14.751 -25.248 1.00 57.50 99 SER A O 1
ATOM 807 N N . GLN A 1 100 ? 15.519 -15.117 -25.853 1.00 56.69 100 GLN A N 1
ATOM 808 C CA . GLN A 1 100 ? 16.102 -14.949 -24.516 1.00 56.69 100 GLN A CA 1
ATOM 809 C C . GLN A 1 100 ? 15.908 -13.548 -23.918 1.00 56.69 100 GLN A C 1
ATOM 811 O O . GLN A 1 100 ? 15.633 -13.423 -22.736 1.00 56.69 100 GLN A O 1
ATOM 816 N N . LEU A 1 101 ? 16.020 -12.490 -24.724 1.00 55.81 101 LEU A N 1
ATOM 817 C CA . LEU A 1 101 ? 15.813 -11.121 -24.251 1.00 55.81 101 LEU A CA 1
ATOM 818 C C . LEU A 1 101 ? 14.334 -10.856 -23.992 1.00 55.81 101 LEU A C 1
ATOM 820 O O . LEU A 1 101 ? 13.992 -10.217 -23.008 1.00 55.81 101 LEU A O 1
ATOM 824 N N . ILE A 1 102 ? 13.461 -11.325 -24.884 1.00 61.09 102 ILE A N 1
ATOM 825 C CA . ILE A 1 102 ? 12.016 -11.249 -24.664 1.00 61.09 102 ILE A CA 1
ATOM 826 C C . ILE A 1 102 ? 11.658 -12.007 -23.384 1.00 61.09 102 ILE A C 1
ATOM 828 O O . ILE A 1 102 ? 10.825 -11.537 -22.627 1.00 61.09 102 ILE A O 1
ATOM 832 N N . GLU A 1 103 ? 12.308 -13.134 -23.110 1.00 61.66 103 GLU A N 1
ATOM 833 C CA . GLU A 1 103 ? 12.120 -13.917 -21.890 1.00 61.66 103 GLU A CA 1
ATOM 834 C C . GLU A 1 103 ? 12.663 -13.202 -20.641 1.00 61.66 103 GLU A C 1
ATOM 836 O O . GLU A 1 103 ? 11.947 -13.106 -19.650 1.00 61.66 103 GLU A O 1
ATOM 841 N N . ASP A 1 104 ? 13.843 -12.580 -20.702 1.00 59.31 104 ASP A N 1
ATOM 842 C CA . ASP A 1 104 ? 14.391 -11.764 -19.607 1.00 59.31 104 ASP A CA 1
ATOM 843 C C . ASP A 1 104 ? 13.535 -10.510 -19.346 1.00 59.31 104 ASP A C 1
ATOM 845 O O . ASP A 1 104 ? 13.249 -10.171 -18.195 1.00 59.31 104 ASP A O 1
ATOM 849 N N . LEU A 1 105 ? 13.058 -9.854 -20.410 1.00 60.28 105 LEU A N 1
ATOM 850 C CA . LEU A 1 105 ? 12.121 -8.732 -20.354 1.00 60.28 105 LEU A CA 1
ATOM 851 C C . LEU A 1 105 ? 10.781 -9.169 -19.777 1.00 60.28 105 LEU A C 1
ATOM 853 O O . LEU A 1 105 ? 10.247 -8.468 -18.929 1.00 60.28 105 LEU A O 1
ATOM 857 N N . LYS A 1 106 ? 10.252 -10.327 -20.186 1.00 58.97 106 LYS A N 1
ATOM 858 C CA . LYS A 1 106 ? 9.035 -10.9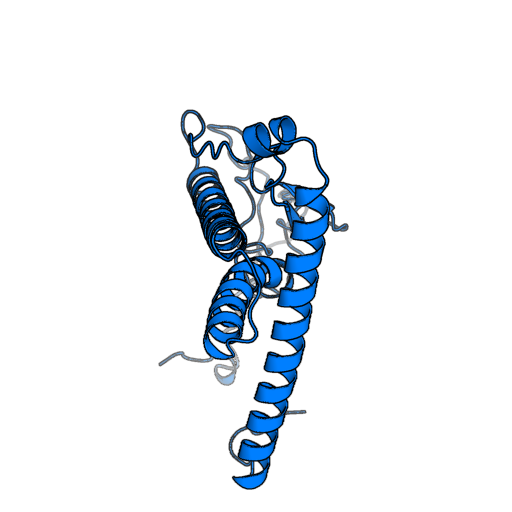19 -19.619 1.00 58.97 106 LYS A CA 1
ATOM 859 C C . LYS A 1 106 ? 9.212 -11.208 -18.144 1.00 58.97 106 LYS A C 1
ATOM 861 O O . LYS A 1 106 ? 8.335 -10.847 -17.382 1.00 58.97 106 LYS A O 1
ATOM 866 N N . VAL A 1 107 ? 10.322 -11.807 -17.717 1.00 59.78 107 VAL A N 1
ATOM 867 C CA . VAL A 1 107 ? 10.582 -12.113 -16.302 1.00 59.78 107 VAL A CA 1
ATOM 868 C C . VAL A 1 107 ? 10.737 -10.831 -15.480 1.00 59.78 107 VAL A C 1
ATOM 870 O O . VAL A 1 107 ? 10.180 -10.734 -14.388 1.00 59.78 107 VAL A O 1
ATOM 873 N N . LEU A 1 108 ? 11.442 -9.822 -15.999 1.00 57.06 108 LEU A N 1
ATOM 874 C CA . LEU A 1 108 ? 11.593 -8.524 -15.340 1.00 57.06 108 LEU A CA 1
ATOM 875 C C . LEU A 1 108 ? 10.261 -7.767 -15.277 1.00 57.06 108 LEU A C 1
ATOM 877 O O . LEU A 1 108 ? 9.929 -7.217 -14.232 1.00 57.06 108 LEU A O 1
ATOM 881 N N . LEU A 1 109 ? 9.489 -7.759 -16.364 1.00 58.78 109 LEU A N 1
ATOM 882 C CA . LEU A 1 109 ? 8.177 -7.125 -16.437 1.00 58.78 109 LEU A CA 1
ATOM 883 C C . LEU A 1 109 ? 7.162 -7.871 -15.591 1.00 58.78 109 LEU A C 1
ATOM 885 O O . LEU A 1 109 ? 6.484 -7.238 -14.820 1.00 58.78 109 LEU A O 1
ATOM 889 N N . LEU A 1 110 ? 7.123 -9.197 -15.591 1.00 57.19 110 LEU A N 1
ATOM 890 C CA . LEU A 1 110 ? 6.336 -9.982 -14.637 1.00 57.19 110 LEU A CA 1
ATOM 891 C C . LEU A 1 110 ? 6.747 -9.724 -13.188 1.00 57.19 110 LEU A C 1
ATOM 893 O O . LEU A 1 110 ? 5.935 -9.909 -12.295 1.00 57.19 110 LEU A O 1
ATOM 897 N N . TYR A 1 111 ? 7.989 -9.317 -12.925 1.00 52.84 111 TYR A N 1
ATOM 898 C CA . TYR A 1 111 ? 8.426 -8.930 -11.587 1.00 52.84 111 TYR A CA 1
ATOM 899 C C . TYR A 1 111 ? 8.002 -7.494 -11.240 1.00 52.84 111 TYR A C 1
ATOM 901 O O . TYR A 1 111 ? 7.528 -7.260 -10.137 1.00 52.84 111 TYR A O 1
ATOM 909 N N . VAL A 1 112 ? 8.137 -6.537 -12.164 1.00 53.06 112 VAL A N 1
ATOM 910 C CA . VAL A 1 112 ? 7.769 -5.115 -11.985 1.00 53.06 112 VAL A CA 1
ATOM 911 C C . VAL A 1 112 ? 6.258 -4.921 -12.052 1.00 53.06 112 VAL A C 1
ATOM 913 O O . VAL A 1 112 ? 5.650 -4.397 -11.128 1.00 53.06 112 VAL A O 1
ATOM 916 N N . ASP A 1 113 ? 5.647 -5.422 -13.109 1.00 54.31 113 ASP A N 1
ATOM 917 C CA . ASP A 1 113 ? 4.212 -5.522 -13.273 1.00 54.31 113 ASP A CA 1
ATOM 918 C C . ASP A 1 113 ? 3.632 -6.520 -12.281 1.00 54.31 113 ASP A C 1
ATOM 920 O O . ASP A 1 113 ? 2.574 -6.260 -11.771 1.00 54.31 113 ASP A O 1
ATOM 924 N N . GLY A 1 114 ? 4.315 -7.596 -11.875 1.00 49.88 114 GLY A N 1
ATOM 925 C CA . GLY A 1 114 ? 3.858 -8.418 -10.744 1.00 49.88 114 GLY A CA 1
ATOM 926 C C . GLY A 1 114 ? 3.878 -7.665 -9.415 1.00 49.88 114 GLY A C 1
ATOM 927 O O . GLY A 1 114 ? 2.989 -7.876 -8.598 1.00 49.88 114 GLY A O 1
ATOM 928 N N . LEU A 1 115 ? 4.827 -6.745 -9.200 1.00 48.47 115 LEU A N 1
ATOM 929 C CA . LEU A 1 115 ? 4.811 -5.800 -8.076 1.00 48.47 115 LEU A CA 1
ATOM 930 C C . LEU A 1 115 ? 3.660 -4.784 -8.200 1.00 48.47 115 LEU A C 1
ATOM 932 O O . LEU A 1 115 ? 3.063 -4.443 -7.181 1.00 48.47 115 LEU A O 1
ATOM 936 N N . GLN A 1 116 ? 3.297 -4.362 -9.416 1.00 48.97 116 GLN A N 1
ATOM 937 C CA . GLN A 1 116 ? 2.116 -3.525 -9.679 1.00 48.97 116 GLN A CA 1
ATOM 938 C C . GLN A 1 116 ? 0.803 -4.330 -9.587 1.00 48.97 116 GLN A C 1
ATOM 940 O O . GLN A 1 116 ? -0.156 -3.871 -8.997 1.00 48.97 116 GLN A O 1
ATOM 945 N N . PHE A 1 117 ? 0.739 -5.576 -10.047 1.00 42.03 117 PHE A N 1
ATOM 946 C CA . PHE A 1 117 ? -0.411 -6.489 -10.023 1.00 42.03 117 PHE A CA 1
ATOM 947 C C . PHE A 1 117 ? -0.611 -7.103 -8.632 1.00 42.03 117 PHE A C 1
ATOM 949 O O . PHE A 1 117 ? -1.715 -7.529 -8.270 1.00 42.03 117 PHE A O 1
ATOM 956 N N . MET A 1 118 ? 0.426 -7.061 -7.786 1.00 42.09 118 MET A N 1
ATOM 957 C CA . MET A 1 118 ? 0.291 -7.201 -6.339 1.00 42.09 118 MET A CA 1
ATOM 958 C C . MET A 1 118 ? -0.642 -6.130 -5.740 1.00 42.09 118 MET A C 1
ATOM 960 O O . MET A 1 118 ? -1.170 -6.390 -4.660 1.00 42.09 118 MET A O 1
ATOM 964 N N . GLN A 1 119 ? -0.966 -5.027 -6.442 1.00 42.19 119 GLN A N 1
ATOM 965 C CA . GLN A 1 119 ? -2.042 -4.092 -6.058 1.00 42.19 119 GLN A CA 1
ATOM 966 C C . GLN A 1 119 ? -3.430 -4.743 -6.029 1.00 42.19 119 GLN A C 1
ATOM 968 O O . GLN A 1 119 ? -4.289 -4.332 -5.258 1.00 42.19 119 GLN A O 1
ATOM 973 N N . TYR A 1 120 ? -3.651 -5.778 -6.844 1.00 39.16 120 TYR A N 1
ATOM 974 C CA . TYR A 1 120 ? -4.919 -6.507 -6.899 1.00 39.16 120 TYR A CA 1
ATOM 975 C C . TYR A 1 120 ? -4.894 -7.808 -6.086 1.00 39.16 120 TYR A C 1
ATOM 977 O O . TYR A 1 120 ? -5.937 -8.432 -5.896 1.00 39.16 120 TYR A O 1
ATOM 985 N N . SER A 1 121 ? -3.714 -8.228 -5.610 1.00 37.56 121 SER A N 1
ATOM 986 C CA . SER A 1 121 ? -3.484 -9.618 -5.189 1.00 37.56 121 SER A CA 1
ATOM 987 C C . SER A 1 121 ? -2.808 -9.790 -3.825 1.00 37.56 121 SER A C 1
ATOM 989 O O . SER A 1 121 ? -2.916 -10.874 -3.251 1.00 37.56 121 SER A O 1
ATOM 991 N N . TYR A 1 122 ? -2.086 -8.789 -3.301 1.00 44.44 122 TYR A N 1
ATOM 992 C CA . TYR A 1 122 ? -1.196 -8.974 -2.147 1.00 44.44 122 TYR A CA 1
ATOM 993 C C . TYR A 1 122 ? -1.460 -8.010 -0.976 1.00 44.44 122 TYR A C 1
ATOM 995 O O . TYR A 1 122 ? -1.889 -6.875 -1.175 1.00 44.44 122 TYR A O 1
ATOM 1003 N N . PRO A 1 123 ? -1.150 -8.424 0.273 1.00 51.78 123 PRO A N 1
ATOM 1004 C CA . PRO A 1 123 ? -1.465 -7.684 1.503 1.00 51.78 123 PRO A CA 1
ATOM 1005 C C . PRO A 1 123 ? -0.773 -6.323 1.627 1.00 51.78 123 PRO A C 1
ATOM 1007 O O . PRO A 1 123 ? -1.114 -5.559 2.527 1.00 51.78 123 PRO A O 1
ATOM 1010 N N . PHE A 1 124 ? 0.213 -6.052 0.764 1.00 52.34 124 PHE A N 1
ATOM 1011 C CA . PHE A 1 124 ? 1.138 -4.931 0.889 1.00 52.34 124 PHE A CA 1
ATOM 1012 C C . PHE A 1 124 ? 0.495 -3.557 0.693 1.00 52.34 124 PHE A C 1
ATOM 1014 O O . PHE A 1 124 ? 0.984 -2.600 1.275 1.00 52.34 124 PHE A O 1
ATOM 1021 N N . PHE A 1 125 ? -0.589 -3.470 -0.076 1.00 53.47 125 PHE A N 1
ATOM 1022 C CA . PHE A 1 125 ? -1.372 -2.243 -0.274 1.00 53.47 125 PHE A CA 1
ATOM 1023 C C . PHE A 1 125 ? -2.861 -2.450 0.031 1.00 53.47 125 PHE A C 1
ATOM 1025 O O . PHE A 1 125 ? -3.703 -1.616 -0.276 1.00 53.47 125 PHE A O 1
ATOM 1032 N N . GLY A 1 126 ? -3.198 -3.589 0.641 1.00 60.53 126 GLY A N 1
ATOM 1033 C CA . GLY A 1 126 ? -4.542 -3.862 1.135 1.00 60.53 126 GLY A CA 1
ATOM 1034 C C . GLY A 1 126 ? -4.755 -3.280 2.531 1.00 60.53 126 GLY A C 1
ATOM 1035 O O . GLY A 1 126 ? -4.019 -2.420 3.005 1.00 60.53 126 GLY A O 1
ATOM 1036 N N . ALA A 1 127 ? -5.724 -3.819 3.265 1.00 55.97 127 ALA A N 1
ATOM 1037 C CA . ALA A 1 127 ? -6.031 -3.375 4.626 1.00 55.97 127 ALA A CA 1
ATOM 1038 C C . ALA A 1 127 ? -4.854 -3.528 5.630 1.00 55.97 127 ALA A C 1
ATOM 1040 O O . ALA A 1 127 ? -4.963 -3.119 6.779 1.00 55.97 127 ALA A O 1
ATOM 1041 N N . GLY A 1 128 ? -3.746 -4.186 5.276 1.00 63.00 128 GLY A N 1
ATOM 1042 C CA . GLY A 1 128 ? -2.612 -4.405 6.183 1.00 63.00 128 GLY A CA 1
ATOM 1043 C C . GLY A 1 128 ? -1.695 -3.195 6.377 1.00 63.00 128 GLY A C 1
ATOM 1044 O O . GLY A 1 128 ? -1.114 -3.071 7.450 1.00 63.00 128 GLY A O 1
ATOM 1045 N N . ASN A 1 129 ? -1.598 -2.322 5.374 1.00 68.31 129 ASN A N 1
ATOM 1046 C CA . ASN A 1 129 ? -0.571 -1.282 5.271 1.00 68.31 129 ASN A CA 1
ATOM 1047 C C . ASN A 1 129 ? -1.203 0.065 4.892 1.00 68.31 129 ASN A C 1
ATOM 1049 O O . ASN A 1 129 ? -0.855 0.655 3.875 1.00 68.31 129 ASN A O 1
ATOM 1053 N N . LEU A 1 130 ? -2.178 0.511 5.684 1.00 80.75 130 LEU A N 1
ATOM 1054 C CA . LEU A 1 130 ? -2.733 1.857 5.554 1.00 80.75 130 LEU A CA 1
ATOM 1055 C C . LEU A 1 130 ? -1.696 2.925 5.972 1.00 80.75 130 LEU A C 1
ATOM 1057 O O . LEU A 1 130 ? -0.788 2.602 6.749 1.00 80.75 130 LEU A O 1
ATOM 1061 N N . PRO A 1 131 ? -1.850 4.182 5.515 1.00 81.31 131 PRO A N 1
ATOM 1062 C CA . PRO A 1 131 ? -1.083 5.315 6.014 1.00 81.31 131 PRO A CA 1
ATOM 1063 C C . PRO A 1 131 ? -1.244 5.488 7.526 1.00 81.31 131 PRO A C 1
ATOM 1065 O O . PRO A 1 131 ? -2.158 4.930 8.143 1.00 81.31 131 PRO A O 1
ATOM 1068 N N . GLU A 1 132 ? -0.361 6.288 8.119 1.00 86.12 132 GLU A N 1
ATOM 1069 C CA . GLU A 1 132 ? -0.422 6.606 9.543 1.00 86.12 132 GLU A CA 1
ATOM 1070 C C . GLU A 1 132 ? -1.797 7.169 9.935 1.00 86.12 132 GLU A C 1
ATOM 1072 O O . GLU A 1 132 ? -2.375 8.018 9.252 1.00 86.12 132 GLU A O 1
ATOM 1077 N N . TYR A 1 133 ? -2.336 6.662 11.044 1.00 88.62 133 TYR A N 1
ATOM 1078 C CA . TYR A 1 133 ? -3.605 7.111 11.590 1.00 88.62 133 TYR A CA 1
ATOM 1079 C C . TYR A 1 133 ? -3.551 7.163 13.125 1.00 88.62 133 TYR A C 1
ATOM 1081 O O . TYR A 1 133 ? -3.278 6.134 13.749 1.00 88.62 133 TYR A O 1
ATOM 1089 N N . PRO A 1 134 ? -3.891 8.305 13.748 1.00 90.81 134 PRO A N 1
ATOM 1090 C CA . PRO A 1 134 ? -4.182 9.598 13.117 1.00 90.81 134 PRO A CA 1
ATOM 1091 C C . PRO A 1 134 ? -2.959 10.172 12.378 1.00 90.81 134 PRO A C 1
ATOM 1093 O O . PRO A 1 134 ? -1.845 10.054 12.862 1.00 90.81 134 PRO A O 1
ATOM 1096 N N . ALA A 1 135 ? -3.163 10.800 11.217 1.00 82.88 135 ALA A N 1
ATOM 1097 C CA . ALA A 1 135 ? -2.072 11.168 10.299 1.00 82.88 135 ALA A CA 1
ATOM 1098 C C . ALA A 1 135 ? -1.177 12.335 10.765 1.00 82.88 135 ALA A C 1
ATOM 1100 O O . ALA A 1 135 ? -0.164 12.628 10.139 1.00 82.88 135 ALA A O 1
ATOM 1101 N N . ALA A 1 136 ? -1.567 13.060 11.815 1.00 82.06 136 ALA A N 1
ATOM 1102 C CA . ALA A 1 136 ? -0.817 14.215 12.290 1.00 82.06 136 ALA A CA 1
ATOM 1103 C C . ALA A 1 136 ? 0.220 13.811 13.345 1.00 82.06 136 ALA A C 1
ATOM 1105 O O . ALA A 1 136 ? -0.042 12.991 14.224 1.00 82.06 136 ALA A O 1
ATOM 1106 N N . LYS A 1 137 ? 1.390 14.454 13.299 1.00 79.81 137 LYS A N 1
ATOM 1107 C CA . LYS A 1 137 ? 2.449 14.253 14.290 1.00 79.81 137 LYS A CA 1
ATOM 1108 C C . LYS A 1 137 ? 1.928 14.489 15.710 1.00 79.81 137 LYS A C 1
ATOM 1110 O O . LYS A 1 137 ? 1.137 15.404 15.940 1.00 79.81 137 LYS A O 1
ATOM 1115 N N . ASP A 1 138 ? 2.375 13.649 16.641 1.00 84.06 138 ASP A N 1
ATOM 1116 C CA . ASP A 1 138 ? 1.962 13.667 18.050 1.00 84.06 138 ASP A CA 1
ATOM 1117 C C . ASP A 1 138 ? 0.436 13.573 18.247 1.00 84.06 138 ASP A C 1
ATOM 1119 O O . ASP A 1 138 ? -0.098 14.010 19.269 1.00 84.06 138 ASP A O 1
ATOM 1123 N N . SER A 1 139 ? -0.279 12.996 17.275 1.00 88.75 139 SER A N 1
ATOM 1124 C CA . SER A 1 139 ? -1.712 12.733 17.383 1.00 88.75 139 SER A CA 1
ATOM 1125 C C . SER A 1 139 ? -1.972 11.299 17.809 1.00 88.75 139 SER A C 1
ATOM 1127 O O . SER A 1 139 ? -1.343 10.351 17.348 1.00 88.75 139 SER A O 1
ATOM 1129 N N . TYR A 1 140 ? -2.949 11.148 18.694 1.00 91.62 140 TYR A N 1
ATOM 1130 C CA . TYR A 1 140 ? -3.320 9.873 19.286 1.00 91.62 140 TYR A CA 1
ATOM 1131 C C . TYR A 1 140 ? -4.823 9.668 19.143 1.00 91.62 140 TYR A C 1
ATOM 1133 O O . TYR A 1 140 ? -5.588 10.626 19.010 1.00 91.62 140 TYR A O 1
ATOM 1141 N N . ILE A 1 141 ? -5.249 8.407 19.175 1.00 94.69 141 ILE A N 1
ATOM 1142 C CA . ILE A 1 141 ? -6.669 8.071 19.282 1.00 94.69 141 ILE A CA 1
ATOM 1143 C C . ILE A 1 141 ? -7.203 8.680 20.595 1.00 94.69 141 ILE A C 1
ATOM 1145 O O . ILE A 1 141 ? -6.582 8.449 21.636 1.00 94.69 141 ILE A O 1
ATOM 1149 N N . PRO A 1 142 ? -8.306 9.455 20.566 1.00 94.31 142 PRO A N 1
ATOM 1150 C CA . PRO A 1 142 ? -8.898 10.039 21.770 1.00 94.31 142 PRO A CA 1
ATOM 1151 C C . PRO A 1 142 ? -9.291 8.994 22.825 1.00 94.31 142 PRO A C 1
ATOM 1153 O O . PRO A 1 142 ? -9.589 7.849 22.491 1.00 94.31 142 PRO A O 1
ATOM 1156 N N . ASP A 1 143 ? -9.358 9.403 24.095 1.00 94.69 143 ASP A N 1
ATOM 1157 C CA . ASP A 1 143 ? -9.614 8.502 25.234 1.00 94.69 143 ASP A CA 1
ATOM 1158 C C . ASP A 1 143 ? -10.922 7.691 25.125 1.00 94.69 143 ASP A C 1
ATOM 1160 O O . ASP A 1 143 ? -11.013 6.578 25.650 1.00 94.69 143 ASP A O 1
ATOM 1164 N N . ASP A 1 144 ? -11.950 8.236 24.471 1.00 96.69 144 ASP A N 1
ATOM 1165 C CA . ASP A 1 144 ? -13.261 7.609 24.295 1.00 96.69 144 ASP A CA 1
ATOM 1166 C C . ASP A 1 144 ? -13.466 7.002 22.901 1.00 96.69 144 ASP A C 1
ATOM 1168 O O . ASP A 1 144 ? -14.591 6.648 22.547 1.00 96.69 144 ASP A O 1
ATOM 1172 N N . GLU A 1 145 ? -12.395 6.836 22.133 1.00 97.62 145 GLU A N 1
ATOM 1173 C CA . GLU A 1 145 ? -12.400 6.315 20.772 1.00 97.62 145 GLU A CA 1
ATOM 1174 C C . GLU A 1 145 ? -11.541 5.049 20.665 1.00 97.62 145 GLU A C 1
ATOM 1176 O O . GLU A 1 145 ? -10.548 4.863 21.368 1.00 97.62 145 GLU A O 1
ATOM 1181 N N . TYR A 1 146 ? -11.929 4.141 19.771 1.00 96.31 146 TYR A N 1
ATOM 1182 C CA . TYR A 1 146 ? -11.220 2.879 19.572 1.00 96.31 146 TYR A CA 1
ATOM 1183 C C . TYR A 1 146 ? -11.040 2.573 18.094 1.00 96.31 146 TYR A C 1
ATOM 1185 O O . TYR A 1 146 ? -11.998 2.590 17.324 1.00 96.31 146 TYR A O 1
ATOM 1193 N N . PHE A 1 147 ? -9.818 2.214 17.711 1.00 94.88 147 PHE A N 1
ATOM 1194 C CA . PHE A 1 147 ? -9.526 1.664 16.393 1.00 94.88 147 PHE A CA 1
ATOM 1195 C C . PHE A 1 147 ? -9.578 0.137 16.467 1.00 94.88 147 PHE A C 1
ATOM 1197 O O . PHE A 1 147 ? -8.738 -0.491 17.116 1.00 94.88 147 PHE A O 1
ATOM 1204 N N . VAL A 1 148 ? -10.601 -0.469 15.865 1.00 93.69 148 VAL A N 1
ATOM 1205 C CA . VAL A 1 148 ? -10.883 -1.903 16.012 1.00 93.69 148 VAL A CA 1
ATOM 1206 C C . VAL A 1 148 ? -10.563 -2.659 14.735 1.00 93.69 148 VAL A C 1
ATOM 1208 O O . VAL A 1 148 ? -10.852 -2.203 13.635 1.00 93.69 148 VAL A O 1
ATOM 1211 N N . LEU A 1 149 ? -9.978 -3.846 14.883 1.00 92.50 149 LEU A N 1
ATOM 1212 C CA . LEU A 1 149 ? -9.557 -4.691 13.770 1.00 92.50 149 LEU A CA 1
ATOM 1213 C C . LEU A 1 149 ? -10.177 -6.075 13.906 1.00 92.50 149 LEU A C 1
ATOM 1215 O O . LEU A 1 149 ? -10.174 -6.653 14.993 1.00 92.50 149 LEU A O 1
ATOM 1219 N N . GLY A 1 150 ? -10.661 -6.631 12.799 1.00 89.50 150 GLY A N 1
ATOM 1220 C CA . GLY A 1 150 ? -11.070 -8.029 12.760 1.00 89.50 150 GLY A CA 1
ATOM 1221 C C . GLY A 1 150 ? -9.865 -8.954 12.612 1.00 89.50 150 GLY A C 1
ATOM 1222 O O . GLY A 1 150 ? -8.937 -8.679 11.853 1.00 89.50 150 GLY A O 1
ATOM 1223 N N . ASP A 1 151 ? -9.890 -10.096 13.297 1.00 86.12 151 ASP A N 1
ATOM 1224 C CA . ASP A 1 151 ? -8.809 -11.088 13.221 1.00 86.12 151 ASP A CA 1
ATOM 1225 C C . ASP A 1 151 ? -8.627 -11.632 11.798 1.00 86.12 151 ASP A C 1
ATOM 1227 O O . ASP A 1 151 ? -7.505 -11.838 11.330 1.00 86.12 151 ASP A O 1
ATOM 1231 N N . ASN A 1 152 ? -9.733 -11.820 11.069 1.00 84.44 152 ASN A N 1
ATOM 1232 C CA . ASN A 1 152 ? -9.684 -12.151 9.651 1.00 84.44 152 ASN A CA 1
ATOM 1233 C C . ASN A 1 152 ? -9.476 -10.883 8.818 1.00 84.44 152 ASN A C 1
ATOM 1235 O O . ASN A 1 152 ? -10.403 -10.376 8.188 1.00 84.44 152 ASN A O 1
ATOM 1239 N N . ARG A 1 153 ? -8.236 -10.388 8.823 1.00 78.44 153 ARG A N 1
ATOM 1240 C CA . ARG A 1 153 ? -7.845 -9.092 8.251 1.00 78.44 153 ARG A CA 1
ATOM 1241 C C . ARG A 1 153 ? -8.285 -8.863 6.804 1.00 78.44 153 ARG A C 1
ATOM 1243 O O . ARG A 1 153 ? -8.452 -7.702 6.444 1.00 78.44 153 ARG A O 1
ATOM 1250 N N . TYR A 1 154 ? -8.450 -9.929 6.018 1.00 74.06 154 TYR A N 1
ATOM 1251 C CA . TYR A 1 154 ? -8.819 -9.886 4.596 1.00 74.06 154 TYR A CA 1
ATOM 1252 C C . TYR A 1 154 ? -10.328 -9.930 4.345 1.00 74.06 154 TYR A C 1
ATOM 1254 O O . TYR A 1 154 ? -10.777 -9.532 3.279 1.00 74.06 154 TYR A O 1
ATOM 1262 N N . ASN A 1 155 ? -11.108 -10.394 5.322 1.00 77.56 155 ASN A N 1
ATOM 1263 C CA . ASN A 1 155 ? -12.564 -10.510 5.224 1.00 77.56 155 ASN A CA 1
ATOM 1264 C C . ASN A 1 155 ? -13.237 -9.731 6.361 1.00 77.56 155 ASN A C 1
ATOM 1266 O O . ASN A 1 155 ? -14.205 -10.205 6.958 1.00 77.56 155 ASN A O 1
ATOM 1270 N N . SER A 1 156 ? -12.677 -8.574 6.704 1.00 81.81 156 SER A N 1
ATOM 1271 C CA . SER A 1 156 ? -13.150 -7.723 7.788 1.00 81.81 156 SER A CA 1
ATOM 1272 C C . SER A 1 156 ? -13.405 -6.318 7.260 1.00 81.81 156 SER A C 1
ATOM 1274 O O . SER A 1 156 ? -12.498 -5.683 6.726 1.00 81.81 156 SER A O 1
ATOM 1276 N N . LEU A 1 157 ? -14.645 -5.854 7.415 1.00 87.94 157 LEU A N 1
ATOM 1277 C CA . LEU A 1 157 ? -15.023 -4.452 7.261 1.00 87.94 157 LEU A CA 1
ATOM 1278 C C . LEU A 1 157 ? -14.906 -3.802 8.640 1.00 87.94 157 LEU A C 1
ATOM 1280 O O . LEU A 1 157 ? -15.849 -3.820 9.427 1.00 87.94 157 LEU A O 1
ATOM 1284 N N . ASP A 1 158 ? -13.702 -3.349 8.965 1.00 91.38 158 ASP A N 1
ATOM 1285 C CA . ASP A 1 158 ? -13.364 -2.769 10.263 1.00 91.38 158 ASP A CA 1
ATOM 1286 C C . ASP A 1 158 ? -12.859 -1.329 10.116 1.00 91.38 158 ASP A C 1
ATOM 1288 O O . ASP A 1 158 ? -12.959 -0.750 9.036 1.00 91.38 158 ASP A O 1
ATOM 1292 N N . SER A 1 159 ? -12.310 -0.756 11.192 1.00 93.31 159 SER A N 1
ATOM 1293 C CA . SER A 1 159 ? -11.896 0.651 11.290 1.00 93.31 159 SER A CA 1
ATOM 1294 C C . SER A 1 159 ? -10.942 1.140 10.201 1.00 93.31 159 SER A C 1
ATOM 1296 O O . SER A 1 159 ? -10.682 2.331 10.126 1.00 93.31 159 SER A O 1
ATOM 1298 N N . ARG A 1 160 ? -10.372 0.257 9.378 1.00 90.62 160 ARG A N 1
ATOM 1299 C CA . ARG A 1 160 ? -9.464 0.623 8.283 1.00 90.62 160 ARG A CA 1
ATOM 1300 C C . ARG A 1 160 ? -10.191 0.990 6.990 1.00 90.62 160 ARG A C 1
ATOM 1302 O O . ARG A 1 160 ? -9.589 1.618 6.122 1.00 90.62 160 ARG A O 1
ATOM 1309 N N . MET A 1 161 ? -11.421 0.513 6.821 1.00 88.12 161 MET A N 1
ATOM 1310 C CA . MET A 1 161 ? -12.064 0.373 5.516 1.00 88.12 161 MET A CA 1
ATOM 1311 C C . MET A 1 161 ? -13.222 1.353 5.358 1.00 88.12 161 MET A C 1
ATOM 1313 O O . MET A 1 161 ? -14.026 1.518 6.272 1.00 88.12 161 MET A O 1
ATOM 1317 N N . GLY A 1 162 ? -13.325 1.927 4.167 1.00 85.56 162 GLY A N 1
ATOM 1318 C CA . GLY A 1 162 ? -14.451 2.724 3.704 1.00 85.56 162 GLY A CA 1
ATOM 1319 C C . GLY A 1 162 ? -15.381 1.952 2.779 1.00 85.56 162 GLY A C 1
ATOM 1320 O O . GLY A 1 162 ? -15.116 0.811 2.379 1.00 85.56 162 GLY A O 1
ATOM 1321 N N . GLU A 1 163 ? -16.483 2.602 2.416 1.00 81.56 163 GLU A N 1
ATOM 1322 C CA . GLU A 1 163 ? -17.515 2.016 1.552 1.00 81.56 163 GLU A CA 1
ATOM 1323 C C . GLU A 1 163 ? -17.130 2.019 0.067 1.00 81.56 163 GLU A C 1
ATOM 1325 O O . GLU A 1 163 ? -17.639 1.212 -0.712 1.00 81.56 163 GLU A O 1
ATOM 1330 N N . SER A 1 164 ? -16.237 2.926 -0.334 1.00 83.69 164 SER A N 1
ATOM 1331 C CA . SER A 1 164 ? -15.878 3.161 -1.733 1.00 83.69 164 SER A CA 1
ATOM 1332 C C . SER A 1 164 ? -14.396 2.937 -1.985 1.00 83.69 164 SER A C 1
ATOM 1334 O O . SER A 1 164 ? -13.552 3.212 -1.134 1.00 83.69 164 SER A O 1
ATOM 1336 N N . TYR A 1 165 ? -14.083 2.468 -3.190 1.00 81.44 165 TYR A N 1
ATOM 1337 C CA . TYR A 1 165 ? -12.711 2.385 -3.663 1.00 81.44 165 TYR A CA 1
ATOM 1338 C C . TYR A 1 165 ? -12.310 3.654 -4.414 1.00 81.44 165 TYR A C 1
ATOM 1340 O O . TYR A 1 165 ? -13.121 4.246 -5.129 1.00 81.44 165 TYR A O 1
ATOM 1348 N N . PHE A 1 166 ? -11.045 4.033 -4.294 1.00 81.50 166 PHE A N 1
ATOM 1349 C CA . PHE A 1 166 ? -10.451 5.176 -4.967 1.00 81.50 166 PHE A CA 1
ATOM 1350 C C . PHE A 1 166 ? -8.966 4.932 -5.254 1.00 81.50 166 PHE A C 1
ATOM 1352 O O . PHE A 1 166 ? -8.343 4.004 -4.737 1.00 81.50 166 PHE A O 1
ATOM 1359 N N . THR A 1 167 ? -8.403 5.780 -6.107 1.00 83.12 167 THR A N 1
ATOM 1360 C CA . THR A 1 167 ? -6.980 5.768 -6.445 1.00 83.12 167 THR A CA 1
ATOM 1361 C C . THR A 1 167 ? -6.211 6.638 -5.451 1.00 83.12 167 THR A C 1
ATOM 1363 O O . THR A 1 167 ? -6.556 7.804 -5.267 1.00 83.12 167 THR A O 1
ATOM 1366 N N . TYR A 1 168 ? -5.179 6.081 -4.822 1.00 80.19 168 TYR A N 1
ATOM 1367 C CA . TYR A 1 168 ? -4.307 6.750 -3.862 1.00 80.19 168 TYR A CA 1
ATOM 1368 C C . TYR A 1 168 ? -2.870 6.795 -4.403 1.00 80.19 168 TYR A C 1
ATOM 1370 O O . TYR A 1 168 ? -2.331 5.742 -4.753 1.00 80.19 168 TYR A O 1
ATOM 1378 N N . PRO A 1 169 ? -2.238 7.975 -4.503 1.00 82.81 169 PRO A N 1
ATOM 1379 C CA . PRO A 1 169 ? -0.867 8.081 -4.993 1.00 82.81 169 PRO A CA 1
ATOM 1380 C C . PRO A 1 169 ? 0.118 7.452 -3.998 1.00 82.81 169 PRO A C 1
ATOM 1382 O O . PRO A 1 169 ? -0.031 7.622 -2.791 1.00 82.81 169 PRO A O 1
ATOM 1385 N N . LEU A 1 170 ? 1.133 6.725 -4.484 1.00 77.31 170 LEU A N 1
ATOM 1386 C CA . LEU A 1 170 ? 2.171 6.160 -3.603 1.00 77.31 170 LEU A CA 1
ATOM 1387 C C . LEU A 1 170 ? 3.004 7.252 -2.926 1.00 77.31 170 LEU A C 1
ATOM 1389 O O . LEU A 1 170 ? 3.346 7.137 -1.751 1.00 77.31 170 LEU A O 1
ATOM 1393 N N . VAL A 1 171 ? 3.316 8.298 -3.685 1.00 78.56 171 VAL A N 1
ATOM 1394 C CA . VAL A 1 171 ? 3.981 9.529 -3.257 1.00 78.56 171 VAL A CA 1
ATOM 1395 C C . VAL A 1 171 ? 3.311 10.698 -3.977 1.00 78.56 171 VAL A C 1
ATOM 1397 O O . VAL A 1 171 ? 2.789 10.521 -5.079 1.00 78.56 171 VAL A O 1
ATOM 1400 N N . GLU A 1 172 ? 3.305 11.889 -3.377 1.00 78.81 172 GLU A N 1
ATOM 1401 C CA . GLU A 1 172 ? 2.823 13.101 -4.051 1.00 78.81 172 GLU A CA 1
ATOM 1402 C C . GLU A 1 172 ? 3.792 13.492 -5.174 1.00 78.81 172 GLU A C 1
ATOM 1404 O O . GLU A 1 172 ? 4.760 14.220 -4.971 1.00 78.81 172 GLU A O 1
ATOM 1409 N N . ASP A 1 173 ? 3.541 12.960 -6.365 1.00 73.88 173 ASP A N 1
ATOM 1410 C CA . ASP A 1 173 ? 4.355 13.169 -7.552 1.00 73.88 173 ASP A CA 1
ATOM 1411 C C . ASP A 1 173 ? 3.452 13.309 -8.783 1.00 73.88 173 ASP A C 1
ATOM 1413 O O . ASP A 1 173 ? 2.471 12.584 -8.949 1.00 73.88 173 ASP A O 1
ATOM 1417 N N . SER A 1 174 ? 3.781 14.268 -9.644 1.00 70.88 174 SER A N 1
ATOM 1418 C CA . SER A 1 174 ? 3.114 14.500 -10.928 1.00 70.88 174 SER A CA 1
ATOM 1419 C C . SER A 1 174 ? 3.952 14.035 -12.121 1.00 70.88 174 SER A C 1
ATOM 1421 O O . SER A 1 174 ? 3.574 14.275 -13.271 1.00 70.88 174 SER A O 1
ATOM 1423 N N . SER A 1 175 ? 5.092 13.387 -11.865 1.00 70.31 175 SER A N 1
ATOM 1424 C CA . SER A 1 175 ? 5.977 12.874 -12.899 1.00 70.31 175 SER A CA 1
ATOM 1425 C C . SER A 1 175 ? 5.296 11.813 -13.762 1.00 70.31 175 SER A C 1
ATOM 1427 O O . SER A 1 175 ? 4.328 11.153 -13.387 1.00 70.31 175 SER A O 1
ATOM 1429 N N . LEU A 1 176 ? 5.859 11.613 -14.950 1.00 68.06 176 LEU A N 1
ATOM 1430 C CA . LEU A 1 176 ? 5.414 10.606 -15.910 1.00 68.06 176 LEU A CA 1
ATOM 1431 C C . LEU A 1 176 ? 5.430 9.172 -15.339 1.00 68.06 176 LEU A C 1
ATOM 1433 O O . LEU A 1 176 ? 4.731 8.302 -15.850 1.00 68.06 176 LEU A O 1
ATOM 1437 N N . LEU A 1 177 ? 6.257 8.925 -14.321 1.00 71.88 177 LEU A N 1
ATOM 1438 C CA . LEU A 1 177 ? 6.415 7.626 -13.668 1.00 71.88 177 LEU A CA 1
ATOM 1439 C C . LEU A 1 177 ? 5.785 7.602 -12.271 1.00 71.88 177 LEU A C 1
ATOM 1441 O O . LEU A 1 177 ? 6.123 6.730 -11.473 1.00 71.88 177 LEU A O 1
ATOM 1445 N N . ALA A 1 178 ? 4.925 8.573 -11.956 1.00 74.75 178 ALA A N 1
ATOM 1446 C CA . ALA A 1 178 ? 4.163 8.574 -10.722 1.00 74.75 178 ALA A CA 1
ATOM 1447 C C . ALA A 1 178 ? 3.185 7.393 -10.716 1.00 74.75 178 ALA A C 1
ATOM 1449 O O . ALA A 1 178 ? 2.449 7.160 -11.676 1.00 74.75 178 AL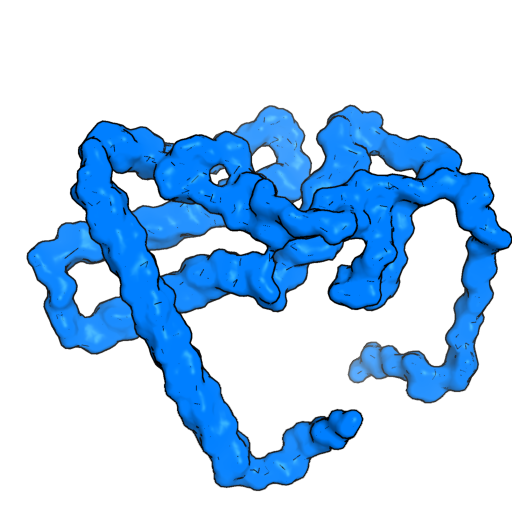A A O 1
ATOM 1450 N N . GLU A 1 179 ? 3.176 6.661 -9.609 1.00 75.19 179 GLU A N 1
ATOM 1451 C CA . GLU A 1 179 ? 2.377 5.452 -9.446 1.00 75.19 179 GLU A CA 1
ATOM 1452 C C . GLU A 1 179 ? 1.284 5.659 -8.403 1.00 75.19 179 GLU A C 1
ATOM 1454 O O . GLU A 1 179 ? 1.425 6.411 -7.433 1.00 75.19 179 GLU A O 1
ATOM 1459 N N . SER A 1 180 ? 0.162 4.976 -8.600 1.00 77.75 180 SER A N 1
ATOM 1460 C CA . SER A 1 180 ? -0.972 5.021 -7.683 1.00 77.75 180 SER A CA 1
ATOM 1461 C C . SER A 1 180 ? -1.564 3.637 -7.483 1.00 77.75 180 SER A C 1
ATOM 1463 O O . SER A 1 180 ? -1.584 2.816 -8.393 1.00 77.75 180 SER A O 1
ATOM 1465 N N . ILE A 1 181 ? -2.094 3.402 -6.290 1.00 74.25 181 ILE A N 1
ATOM 1466 C CA . ILE A 1 181 ? -2.739 2.153 -5.894 1.00 74.25 181 ILE A CA 1
ATOM 1467 C C . ILE A 1 181 ? -4.246 2.339 -5.766 1.00 74.25 181 ILE A C 1
ATOM 1469 O O . ILE A 1 181 ? -4.730 3.424 -5.455 1.00 74.25 181 ILE A O 1
ATOM 1473 N N . PHE A 1 182 ? -5.005 1.269 -5.980 1.00 75.19 182 PHE A N 1
ATOM 1474 C CA . PHE A 1 182 ? -6.450 1.276 -5.775 1.00 75.19 182 PHE A CA 1
ATOM 1475 C C . PHE A 1 182 ? -6.781 0.717 -4.393 1.00 75.19 182 PHE A C 1
ATOM 1477 O O . PHE A 1 182 ? -6.500 -0.446 -4.103 1.00 75.19 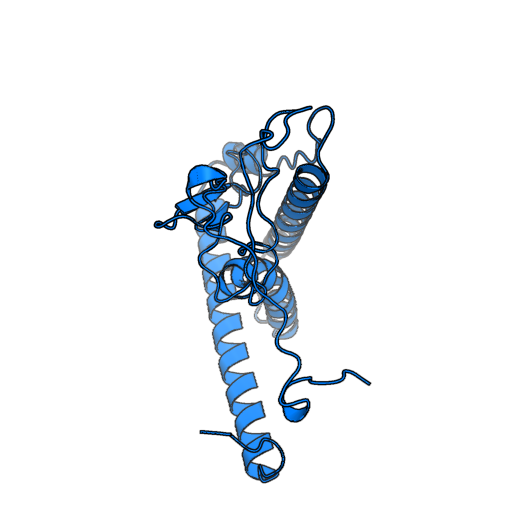182 PHE A O 1
ATOM 1484 N N . VAL A 1 183 ? -7.370 1.541 -3.535 1.00 79.25 183 VAL A N 1
ATOM 1485 C CA . VAL A 1 183 ? -7.629 1.217 -2.128 1.00 79.25 183 VAL A CA 1
ATOM 1486 C C . VAL A 1 183 ? -9.040 1.632 -1.742 1.00 79.25 183 VAL A C 1
ATOM 1488 O O . VAL A 1 183 ? -9.675 2.433 -2.417 1.00 79.25 183 VAL A O 1
ATOM 1491 N N . ASN A 1 184 ? -9.544 1.096 -0.639 1.00 84.12 184 ASN A N 1
ATOM 1492 C CA . ASN A 1 184 ? -10.762 1.570 0.017 1.00 84.12 184 ASN A CA 1
ATOM 1493 C C . ASN A 1 184 ? -10.466 1.971 1.463 1.00 84.12 184 ASN A C 1
ATOM 1495 O O . ASN A 1 184 ? -11.221 1.652 2.377 1.00 84.12 184 ASN A O 1
ATOM 1499 N N . TRP A 1 185 ? -9.311 2.587 1.694 1.00 86.62 185 TRP A N 1
ATOM 1500 C CA . TRP A 1 185 ? -8.919 3.008 3.029 1.00 86.62 185 TRP A CA 1
ATOM 1501 C C . TRP A 1 185 ? -9.749 4.206 3.471 1.00 86.62 185 TRP A C 1
ATOM 1503 O O . TRP A 1 185 ? -9.743 5.247 2.824 1.00 86.62 185 TRP A O 1
ATOM 1513 N N . GLU A 1 186 ? -10.416 4.073 4.609 1.00 89.50 186 GLU A N 1
ATOM 1514 C CA . GLU A 1 186 ? -11.085 5.186 5.281 1.00 89.50 186 GLU A CA 1
ATOM 1515 C C . GLU A 1 186 ? -10.915 4.994 6.791 1.00 89.50 186 GLU A C 1
ATOM 1517 O O . GLU A 1 186 ? -11.835 4.537 7.470 1.00 89.50 186 GLU A O 1
ATOM 1522 N N . PRO A 1 187 ? -9.700 5.230 7.325 1.00 91.25 187 PRO A N 1
ATOM 1523 C CA . PRO A 1 187 ? -9.407 4.941 8.718 1.00 91.25 187 PRO A CA 1
ATOM 1524 C C . PRO A 1 187 ? -10.279 5.782 9.660 1.00 91.25 187 PRO A C 1
ATOM 1526 O O . PRO A 1 187 ? -10.292 7.011 9.582 1.00 91.25 187 PRO A O 1
ATOM 1529 N N . HIS A 1 188 ? -11.005 5.122 10.559 1.00 93.06 188 HIS A N 1
ATOM 1530 C CA . HIS A 1 188 ? -11.927 5.763 11.492 1.00 93.06 188 HIS A CA 1
ATOM 1531 C C . HIS A 1 188 ? -12.016 5.009 12.821 1.00 93.06 188 HIS A C 1
ATOM 1533 O O . HIS A 1 188 ? -11.810 3.797 12.905 1.00 93.06 188 HIS A O 1
ATOM 1539 N N . THR A 1 189 ? -12.360 5.724 13.885 1.00 95.81 189 THR A N 1
ATOM 1540 C CA . THR A 1 189 ? -12.557 5.144 15.215 1.00 95.81 189 THR A CA 1
ATOM 1541 C C . THR A 1 189 ? -14.030 4.877 15.510 1.00 95.81 189 THR A C 1
ATOM 1543 O O . THR A 1 189 ? -14.937 5.350 14.823 1.00 95.81 189 THR A O 1
ATOM 1546 N N . ILE A 1 190 ? -14.269 4.076 16.544 1.00 95.88 190 ILE A N 1
ATOM 1547 C CA . ILE A 1 190 ? -15.592 3.838 17.110 1.00 95.88 190 ILE A CA 1
ATOM 1548 C C . ILE A 1 190 ? -15.628 4.399 18.527 1.00 95.88 190 ILE A C 1
ATOM 1550 O O . ILE A 1 190 ? -14.873 3.958 19.397 1.00 95.88 190 ILE A O 1
ATOM 1554 N N . ASN A 1 191 ? -16.585 5.291 18.773 1.00 97.62 191 ASN A N 1
ATOM 1555 C CA . ASN A 1 191 ? -16.789 5.862 20.094 1.00 97.62 191 ASN A CA 1
ATOM 1556 C C . ASN A 1 191 ? -17.217 4.798 21.118 1.00 97.62 191 ASN A C 1
ATOM 1558 O O . ASN A 1 191 ? -18.065 3.938 20.847 1.00 97.62 191 ASN A O 1
ATOM 1562 N N . SER A 1 192 ? -16.707 4.927 22.338 1.00 96.88 192 SER A N 1
ATOM 1563 C CA . SER A 1 192 ? -16.983 4.074 23.493 1.00 96.88 192 SER A CA 1
ATOM 1564 C C . SER A 1 192 ? -18.480 3.859 23.744 1.00 96.88 192 SER A C 1
ATOM 1566 O O . SER A 1 192 ? -18.886 2.758 24.119 1.00 96.88 192 SER A O 1
ATOM 1568 N N . LYS A 1 193 ? -19.331 4.855 23.453 1.00 97.50 193 LYS A N 1
ATOM 1569 C CA . LYS A 1 193 ? -20.794 4.764 23.614 1.00 97.50 193 LYS A CA 1
ATOM 1570 C C . LYS A 1 193 ? -21.448 3.677 22.754 1.00 97.50 193 LYS A C 1
ATOM 1572 O O . LYS A 1 193 ? -22.547 3.219 23.074 1.00 97.50 193 LYS A O 1
ATOM 1577 N N . TYR A 1 194 ? -20.801 3.272 21.660 1.00 96.69 194 TYR A N 1
ATOM 1578 C CA . TYR A 1 194 ? -21.280 2.210 20.776 1.00 96.69 194 TYR A CA 1
ATOM 1579 C C . TYR A 1 194 ? -20.793 0.816 21.204 1.00 96.69 194 TYR A C 1
ATOM 1581 O O . TYR A 1 194 ? -21.330 -0.192 20.737 1.00 96.69 194 TYR A O 1
ATOM 1589 N N . ILE A 1 195 ? -19.842 0.728 22.139 1.00 95.88 195 ILE A N 1
ATOM 1590 C CA . ILE A 1 195 ? -19.325 -0.539 22.658 1.00 95.88 195 ILE A CA 1
ATOM 1591 C C . ILE A 1 195 ? -20.282 -1.087 23.719 1.00 95.88 195 ILE A C 1
ATOM 1593 O O . ILE A 1 195 ? -20.454 -0.532 24.800 1.00 95.88 195 ILE A O 1
ATOM 1597 N N . ARG A 1 196 ? -20.908 -2.230 23.421 1.00 96.06 196 ARG A N 1
ATOM 1598 C CA . ARG A 1 196 ? -21.900 -2.863 24.313 1.00 96.06 196 ARG A CA 1
ATOM 1599 C C . ARG A 1 196 ? -21.295 -3.747 25.403 1.00 96.06 196 ARG A C 1
ATOM 1601 O O . ARG A 1 196 ? -22.002 -4.134 26.329 1.00 96.06 196 ARG A O 1
ATOM 1608 N N . GLY A 1 197 ? -20.017 -4.096 25.300 1.00 93.94 197 GLY A N 1
ATOM 1609 C CA . GLY A 1 197 ? -19.347 -4.960 26.264 1.00 93.94 197 GLY A CA 1
ATOM 1610 C C . GLY A 1 197 ? -18.108 -5.630 25.688 1.00 93.94 197 GLY A C 1
ATOM 1611 O O . GLY A 1 197 ? -17.592 -5.232 24.648 1.00 93.94 197 GLY A O 1
ATOM 1612 N N . ARG A 1 198 ? -17.628 -6.664 26.382 1.00 93.50 198 ARG A N 1
ATOM 1613 C CA . ARG A 1 198 ? -16.444 -7.442 25.999 1.00 93.50 198 ARG A CA 1
ATOM 1614 C C . ARG A 1 198 ? -16.843 -8.881 25.711 1.00 93.50 198 ARG A C 1
ATOM 1616 O O . ARG A 1 198 ? -17.659 -9.459 26.431 1.00 93.50 198 ARG A O 1
ATOM 1623 N N . VAL A 1 199 ? -16.242 -9.468 24.683 1.00 90.44 199 VAL A N 1
ATOM 1624 C CA . VAL A 1 199 ? -16.436 -10.883 24.361 1.00 90.44 199 VAL A CA 1
ATOM 1625 C C . VAL A 1 199 ? -15.692 -11.736 25.389 1.00 90.44 199 VAL A C 1
ATOM 1627 O O . VAL A 1 199 ? -14.547 -11.452 25.737 1.00 90.44 199 VAL A O 1
ATOM 1630 N N . ARG A 1 200 ? -16.336 -12.799 25.881 1.00 89.25 200 ARG A N 1
ATOM 1631 C CA . ARG A 1 200 ? -15.655 -13.845 26.654 1.00 89.25 200 ARG A CA 1
ATOM 1632 C C . ARG A 1 200 ? -15.076 -14.856 25.675 1.00 89.25 200 ARG A C 1
ATOM 1634 O O . ARG A 1 200 ? -15.815 -15.395 24.856 1.00 89.25 200 ARG A O 1
ATOM 1641 N N . PHE A 1 201 ? -13.775 -15.107 25.762 1.00 84.44 201 PHE A N 1
ATOM 1642 C CA . PHE A 1 201 ? -13.101 -16.055 24.882 1.00 84.44 201 PHE A CA 1
ATOM 1643 C C . PHE A 1 201 ? -13.685 -17.466 25.056 1.00 84.44 201 PHE A C 1
ATOM 1645 O O . PHE A 1 201 ? -13.702 -18.012 26.161 1.00 84.44 201 PHE A O 1
ATOM 1652 N 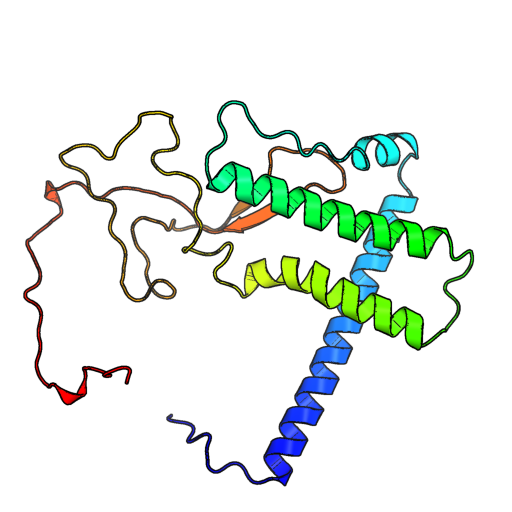N . ILE A 1 202 ? -14.193 -18.045 23.967 1.00 81.56 202 ILE A N 1
ATOM 1653 C CA . ILE A 1 202 ? -14.787 -19.383 23.967 1.00 81.56 202 ILE A CA 1
ATOM 1654 C C . ILE A 1 202 ? -13.713 -20.376 23.533 1.00 81.56 202 ILE A C 1
ATOM 1656 O O . ILE A 1 202 ? -13.369 -20.469 22.360 1.00 81.56 202 ILE A O 1
ATOM 1660 N N . VAL A 1 203 ? -13.202 -21.138 24.496 1.00 79.94 203 VAL A N 1
ATOM 1661 C CA . VAL A 1 203 ? -12.138 -22.130 24.265 1.00 79.94 203 VAL A CA 1
ATOM 1662 C C . VAL A 1 203 ? -12.691 -23.439 23.670 1.00 79.94 203 VAL A C 1
ATOM 1664 O O . VAL A 1 203 ? -11.953 -24.227 23.083 1.00 79.94 203 VAL A O 1
ATOM 1667 N N . THR A 1 204 ? -13.996 -23.698 23.812 1.00 79.12 204 THR A N 1
ATOM 1668 C CA . THR A 1 204 ? -14.605 -24.989 23.456 1.00 79.12 204 THR A CA 1
ATOM 1669 C C . THR A 1 204 ? -15.421 -24.926 22.153 1.00 79.12 204 THR A C 1
ATOM 1671 O O . THR A 1 204 ? -16.096 -23.930 21.895 1.00 79.12 204 THR A O 1
ATOM 1674 N N . PRO A 1 205 ? -15.403 -25.985 21.321 1.00 80.75 205 PRO A N 1
ATOM 1675 C CA . PRO A 1 205 ? -14.588 -27.188 21.462 1.00 80.75 205 PRO A CA 1
ATOM 1676 C C . PRO A 1 205 ? -13.118 -26.926 21.096 1.00 80.75 205 PRO A C 1
ATOM 1678 O O . PRO A 1 205 ? -12.827 -26.273 20.093 1.00 80.75 205 PRO A O 1
ATOM 1681 N N . PHE A 1 206 ? -12.194 -27.518 21.865 1.00 69.94 206 PHE A N 1
ATOM 1682 C CA . PHE A 1 206 ? -10.743 -27.433 21.628 1.00 69.94 206 PHE A CA 1
ATOM 1683 C C . PHE A 1 206 ? -10.338 -27.894 20.219 1.00 69.94 206 PHE A C 1
ATOM 1685 O O . PHE A 1 206 ? -9.303 -27.486 19.711 1.00 69.94 206 PHE A O 1
ATOM 1692 N N . SER A 1 207 ? -11.184 -28.681 19.545 1.00 74.25 207 SER A N 1
ATOM 1693 C CA . SER A 1 207 ? -10.995 -29.100 18.153 1.00 74.25 207 SER A CA 1
ATOM 1694 C C . SER A 1 207 ? -10.957 -27.944 17.143 1.00 74.25 207 SER A C 1
ATOM 1696 O O . SER A 1 207 ? -10.583 -28.157 15.993 1.00 74.25 207 SER A O 1
ATOM 1698 N N . ARG A 1 208 ? -11.375 -26.731 17.533 1.00 66.19 208 ARG A N 1
ATOM 1699 C CA . ARG A 1 208 ? -11.281 -25.517 16.705 1.00 66.19 208 ARG A CA 1
ATOM 1700 C C . ARG A 1 208 ? -9.980 -24.739 16.914 1.00 66.19 208 ARG A C 1
ATOM 1702 O O . ARG A 1 208 ? -9.668 -23.882 16.091 1.00 66.19 208 ARG A O 1
ATOM 1709 N N . LEU A 1 209 ? -9.210 -25.045 17.960 1.00 67.44 209 LEU A N 1
ATOM 1710 C CA . LEU A 1 209 ? -7.869 -24.501 18.141 1.00 67.44 209 LEU A CA 1
ATOM 1711 C C . LEU A 1 209 ? -6.929 -25.262 17.205 1.00 67.44 209 LEU A C 1
ATOM 1713 O O . LEU A 1 209 ? -6.500 -26.376 17.500 1.00 67.44 209 LEU A O 1
ATOM 1717 N N . LYS A 1 210 ? -6.623 -24.679 16.043 1.00 57.06 210 LYS A N 1
ATOM 1718 C CA . LYS A 1 210 ? -5.505 -25.153 15.223 1.00 57.06 210 LYS A CA 1
ATOM 1719 C C . LYS A 1 210 ? -4.219 -24.815 15.971 1.00 57.06 210 LYS A C 1
ATOM 1721 O O . LYS A 1 210 ? -3.734 -23.692 15.885 1.00 57.06 210 LYS A O 1
ATOM 1726 N N . ALA A 1 211 ? -3.710 -25.765 16.748 1.00 51.72 211 ALA A N 1
ATOM 1727 C CA . ALA A 1 211 ? -2.369 -25.668 17.295 1.00 51.72 211 ALA A CA 1
ATOM 1728 C C . ALA A 1 211 ? -1.385 -25.693 16.118 1.00 51.72 211 ALA A C 1
ATOM 1730 O O . ALA A 1 211 ? -1.309 -26.683 15.391 1.00 51.72 211 ALA A O 1
ATOM 1731 N N . PHE A 1 212 ? -0.699 -24.577 15.889 1.00 46.00 212 PHE A N 1
ATOM 1732 C CA . PHE A 1 212 ? 0.469 -24.530 15.021 1.00 46.00 212 PHE A CA 1
ATOM 1733 C C . PHE A 1 212 ? 1.637 -25.112 15.824 1.00 46.00 212 PHE A C 1
ATOM 1735 O O . PHE A 1 212 ? 2.238 -24.406 16.631 1.00 46.00 212 PHE A O 1
ATOM 1742 N N . PHE A 1 213 ? 1.883 -26.411 15.658 1.00 38.88 213 PHE A N 1
ATOM 1743 C CA . PHE A 1 213 ? 3.158 -27.049 15.981 1.00 38.88 213 PHE A CA 1
ATOM 1744 C C . PHE A 1 213 ? 3.834 -27.449 14.674 1.00 38.88 213 PHE A C 1
ATOM 1746 O O . PHE A 1 213 ? 3.101 -27.912 13.767 1.00 38.88 213 PHE A O 1
#

Radius of gyration: 23.32 Å; chains: 1; bounding box: 42×56×60 Å

Foldseek 3Di:
DDDPVPPQDPVNVVVVVVVVVVVLVVVLVVLLVVLVVLLVVLVPDDVVLVVVLLPLDLDQPDPHDPLSNVLSVVLSVLSVLSVVLSVVVVVPPDPPPPPVVSVVSSVSSCVSVVVVCCLVPPPCQALNRDADPVNDPPDDADPQWAFDADPPNVPDPGQQFAPDKDWAWSDPDPHPSTDIGIYGGDHDIDGNVPDPDDDDDDCPPVVPPPPPD